Protein AF-A0A9D5ZVV1-F1 (afdb_monomer)

Mean predicted aligned error: 15.21 Å

Nearest PDB structures (foldseek):
  5nnv-assembly4_D  TM=3.278E-01  e=9.029E-01  Bacillus subtilis subsp. subtilis str. 168
  8i4v-assembly1_B  TM=2.391E-01  e=4.996E-01  Saccharomyces cerevisiae S288C
  7sqc-assembly1_1W  TM=2.556E-01  e=1.632E+00  Chlamydomonas reinhardtii
  6h2d-assembly1_P  TM=3.864E-01  e=6.609E+00  Aeromonas hydrophila subsp. hydrophila AL09-71
  7vgf-assembly1_B  TM=3.050E-01  e=5.934E+00  Homo sapiens

Foldseek 3Di:
DPVVVVVVVVVVVVVVVVVVVVVVVVVVVVVVVVCVVVVLLVVLVVVLVVVLVVLLVVLVVVLVVLLVVLVVVPDDDDDDDPVVSVVVLVVVVVVLVVLVVVLVVLLVVLVVVLVVLVVLLVVQVVVCVVPHHDPVSVVSNVVSVVSNVVSVVVNVVSCVCVVVSVVNVVSSVVSVVVSVVSVLLSVQLSLQLVVLCVVPVSDDPVVSNVVSVVVSDQQCDPDNPGPVVSSVVSVVVVPD

Radius of gyration: 40.64 Å; Cα contacts (8 Å, |Δi|>4): 83; chains: 1; bounding box: 106×45×125 Å

Structure (mmCIF, N/CA/C/O backbone):
data_AF-A0A9D5ZVV1-F1
#
_entry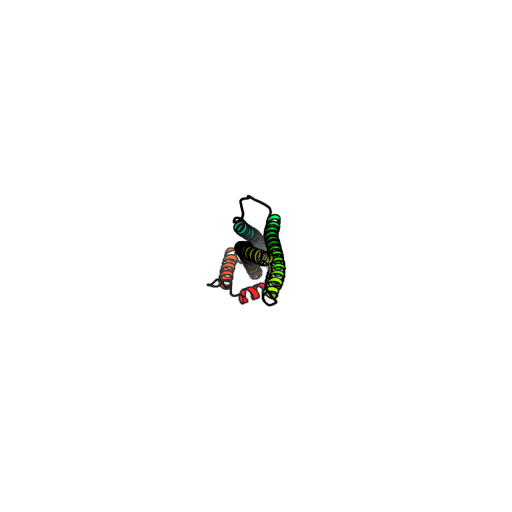.id   AF-A0A9D5ZVV1-F1
#
loop_
_atom_site.group_PDB
_atom_site.id
_atom_site.type_symbol
_atom_site.label_atom_id
_atom_site.label_alt_id
_atom_site.label_comp_id
_atom_site.label_asym_id
_atom_site.label_entity_id
_atom_site.label_seq_id
_atom_site.pdbx_PDB_ins_code
_atom_site.Cartn_x
_atom_site.Cartn_y
_atom_site.Cartn_z
_atom_site.occupancy
_atom_site.B_iso_or_equiv
_atom_site.auth_seq_id
_atom_site.auth_comp_id
_atom_site.auth_asym_id
_atom_site.auth_atom_id
_atom_site.pdbx_PDB_model_num
ATOM 1 N N . MET A 1 1 ? -65.435 -26.715 78.122 1.00 53.47 1 MET A N 1
ATOM 2 C CA . MET A 1 1 ? -64.680 -27.008 76.883 1.00 53.47 1 MET A CA 1
ATOM 3 C C . MET A 1 1 ? -65.003 -26.059 75.717 1.00 53.47 1 MET A C 1
ATOM 5 O O . MET A 1 1 ? -64.282 -26.114 74.738 1.00 53.47 1 MET A O 1
ATOM 9 N N . SER A 1 2 ? -66.000 -25.158 75.810 1.00 57.03 2 SER A N 1
ATOM 10 C CA . SER A 1 2 ? -66.344 -24.215 74.718 1.00 57.03 2 SER A CA 1
ATOM 11 C C . SER A 1 2 ? -65.475 -22.949 74.641 1.00 57.03 2 SER A C 1
ATOM 13 O O . SER A 1 2 ? -65.309 -22.406 73.560 1.00 57.03 2 SER A O 1
ATOM 15 N N . GLY A 1 3 ? -64.901 -22.485 75.758 1.00 58.91 3 GLY A N 1
ATOM 16 C CA . GLY A 1 3 ? -64.101 -21.249 75.779 1.00 58.91 3 GLY A CA 1
ATOM 17 C C . GLY A 1 3 ? -62.740 -21.366 75.083 1.00 58.91 3 GLY A C 1
ATOM 18 O O . GLY A 1 3 ? -62.289 -20.403 74.478 1.00 58.91 3 GLY A O 1
ATOM 19 N N . ASP A 1 4 ? -62.116 -22.548 75.099 1.00 57.19 4 ASP A N 1
ATOM 20 C CA . ASP A 1 4 ? -60.813 -22.759 74.447 1.00 57.19 4 ASP A CA 1
ATOM 21 C C . ASP A 1 4 ? -60.914 -22.785 72.912 1.00 57.19 4 ASP A C 1
ATOM 23 O O . ASP A 1 4 ? -59.982 -22.355 72.237 1.00 57.19 4 ASP A O 1
ATOM 27 N N . GLN A 1 5 ? -62.039 -23.238 72.340 1.00 59.50 5 GLN A N 1
ATOM 28 C CA . GLN A 1 5 ? -62.233 -23.274 70.881 1.00 59.50 5 GLN A CA 1
ATOM 29 C C . GLN A 1 5 ? -62.451 -21.881 70.267 1.00 59.50 5 GLN A C 1
ATOM 31 O O . GLN A 1 5 ? -61.912 -21.616 69.194 1.00 59.50 5 GLN A O 1
ATOM 36 N N . ASP A 1 6 ? -63.155 -20.975 70.953 1.00 64.06 6 ASP A N 1
ATOM 37 C CA . ASP A 1 6 ? -63.328 -19.581 70.503 1.00 64.06 6 ASP A CA 1
ATOM 38 C C . ASP A 1 6 ? -62.023 -18.776 70.597 1.00 64.06 6 ASP A C 1
ATOM 40 O O . ASP A 1 6 ? -61.703 -17.970 69.720 1.00 64.06 6 ASP A O 1
ATOM 44 N N . ILE A 1 7 ? -61.220 -19.031 71.636 1.00 67.81 7 ILE A N 1
ATOM 45 C CA . ILE A 1 7 ? -59.903 -18.403 71.792 1.00 67.81 7 ILE A CA 1
ATOM 46 C C . ILE A 1 7 ? -58.951 -18.894 70.694 1.00 67.81 7 ILE A C 1
ATOM 48 O O . ILE A 1 7 ? -58.245 -18.083 70.093 1.00 67.81 7 ILE A O 1
ATOM 52 N N . LEU A 1 8 ? -58.963 -20.195 70.383 1.00 67.94 8 LEU A N 1
ATOM 53 C CA . LEU A 1 8 ? -58.173 -20.769 69.290 1.00 67.94 8 LEU A CA 1
ATOM 54 C C . LEU A 1 8 ? -58.577 -20.190 67.923 1.00 67.94 8 LEU A C 1
ATOM 56 O O . LEU A 1 8 ? -57.693 -19.813 67.156 1.00 67.94 8 LEU A O 1
ATOM 60 N N . GLY A 1 9 ? -59.875 -20.033 67.636 1.00 75.31 9 GLY A N 1
ATOM 61 C CA . GLY A 1 9 ? -60.361 -19.415 66.393 1.00 75.31 9 GLY A CA 1
ATOM 62 C C . GLY A 1 9 ? -59.906 -17.960 66.225 1.00 75.31 9 GLY A C 1
ATOM 63 O O . GLY A 1 9 ? -59.337 -17.599 65.195 1.00 75.31 9 GLY A O 1
ATOM 64 N N . GLY A 1 10 ? -60.044 -17.144 67.276 1.00 77.69 10 GLY A N 1
ATOM 65 C CA . GLY A 1 10 ? -59.609 -15.743 67.255 1.00 77.69 10 GLY A CA 1
ATOM 66 C C . GLY A 1 10 ? -58.086 -15.548 67.243 1.00 77.69 10 GLY A C 1
ATOM 67 O O . GLY A 1 10 ? -57.597 -14.481 66.864 1.00 77.69 10 GLY A O 1
ATOM 68 N N . VAL A 1 11 ? -57.304 -16.543 67.672 1.00 78.31 11 VAL A N 1
ATOM 69 C CA . VAL A 1 11 ? -55.840 -16.549 67.505 1.00 78.31 11 VAL A CA 1
ATOM 70 C C . VAL A 1 11 ? -55.471 -16.929 66.073 1.00 78.31 11 VAL A C 1
ATOM 72 O O . VAL A 1 11 ? -54.645 -16.245 65.475 1.00 78.31 11 VAL A O 1
ATOM 75 N N . VAL A 1 12 ? -56.112 -17.947 65.491 1.00 81.19 12 VAL A N 1
ATOM 76 C CA . VAL A 1 12 ? -55.873 -18.373 64.101 1.00 81.19 12 VAL A CA 1
ATOM 77 C C . VAL A 1 12 ? -56.206 -17.260 63.106 1.00 81.19 12 VAL A C 1
ATOM 79 O O . VAL A 1 12 ? -55.419 -17.013 62.198 1.00 81.19 12 VAL A O 1
ATOM 82 N N . GLU A 1 13 ? -57.307 -16.534 63.295 1.00 85.69 13 GLU A N 1
ATOM 83 C CA . GLU A 1 13 ? -57.702 -15.437 62.401 1.00 85.69 13 GLU A CA 1
ATOM 84 C C . GLU A 1 13 ? -56.756 -14.228 62.501 1.00 85.69 13 GLU A C 1
ATOM 86 O O . GLU A 1 13 ? -56.377 -13.642 61.486 1.00 85.69 13 GLU A O 1
ATOM 91 N N . ARG A 1 14 ? -56.271 -13.907 63.709 1.00 81.56 14 ARG A N 1
ATOM 92 C CA . ARG A 1 14 ? -55.237 -12.875 63.907 1.00 81.56 14 ARG A CA 1
ATOM 93 C C . ARG A 1 14 ? -53.890 -13.274 63.312 1.00 81.56 14 ARG A C 1
ATOM 95 O O . ARG A 1 14 ? -53.228 -12.437 62.706 1.00 81.56 14 ARG A O 1
ATOM 102 N N . VAL A 1 15 ? -53.495 -14.537 63.459 1.00 83.94 15 VAL A N 1
ATOM 103 C CA . VAL A 1 15 ? -52.265 -15.071 62.858 1.00 83.94 15 VAL A CA 1
ATOM 104 C C . VAL A 1 15 ? -52.377 -15.074 61.333 1.00 83.94 15 VAL A C 1
ATOM 106 O O . VAL A 1 15 ? -51.449 -14.633 60.667 1.00 83.94 15 VAL A O 1
ATOM 109 N N . ALA A 1 16 ? -53.519 -15.472 60.769 1.00 82.88 16 ALA A N 1
ATOM 110 C CA . ALA A 1 16 ? -53.759 -15.434 59.328 1.00 82.88 16 ALA A CA 1
ATOM 111 C C . ALA A 1 16 ? -53.725 -14.001 58.769 1.00 82.88 16 ALA A C 1
ATOM 113 O O . ALA A 1 16 ? -53.100 -13.765 57.737 1.00 82.88 16 ALA A O 1
ATOM 114 N N . ALA A 1 17 ? -54.337 -13.036 59.464 1.00 87.62 17 ALA A N 1
ATOM 115 C CA . ALA A 1 17 ? -54.300 -11.627 59.076 1.00 87.62 17 ALA A CA 1
ATOM 116 C C . ALA A 1 17 ? -52.884 -11.029 59.164 1.00 87.62 17 ALA A C 1
ATOM 118 O O . ALA A 1 17 ? -52.477 -10.301 58.259 1.00 87.62 17 ALA A O 1
ATOM 119 N N . SER A 1 18 ? -52.120 -11.371 60.210 1.00 86.56 18 SER A N 1
ATOM 120 C CA . SER A 1 18 ? -50.717 -10.956 60.354 1.00 86.56 18 SER A CA 1
ATOM 121 C C . SER A 1 18 ? -49.851 -11.542 59.243 1.00 86.56 18 SER A C 1
ATOM 123 O O . SER A 1 18 ? -49.172 -10.798 58.548 1.00 86.56 18 SER A O 1
ATOM 125 N N . ILE A 1 19 ? -49.945 -12.854 59.001 1.00 86.00 19 ILE A N 1
ATOM 126 C CA . ILE A 1 19 ? -49.194 -13.529 57.936 1.00 86.00 19 ILE A CA 1
ATOM 127 C C . ILE A 1 19 ? -49.548 -12.935 56.574 1.00 86.00 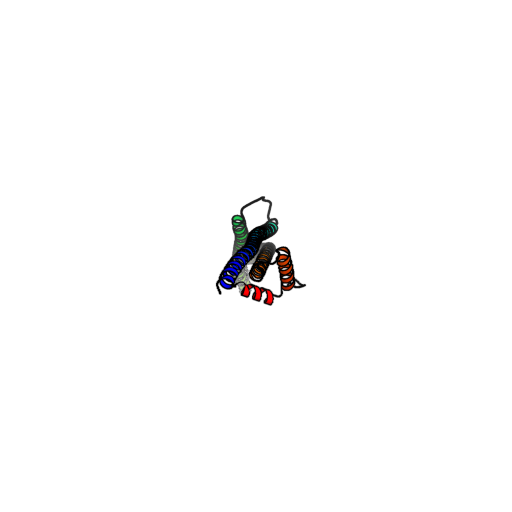19 ILE A C 1
ATOM 129 O O . ILE A 1 19 ? -48.651 -12.707 55.775 1.00 86.00 19 ILE A O 1
ATOM 133 N N . ALA A 1 20 ? -50.825 -12.657 56.295 1.00 87.06 20 ALA A N 1
ATOM 134 C CA . ALA A 1 20 ? -51.239 -12.049 55.033 1.00 87.06 20 ALA A CA 1
ATOM 135 C C . ALA A 1 20 ? -50.658 -10.636 54.842 1.00 87.06 20 ALA A C 1
ATOM 137 O O . ALA A 1 20 ? -50.262 -10.286 53.729 1.00 87.06 20 ALA A O 1
ATOM 138 N N . ALA A 1 21 ? -50.584 -9.837 55.910 1.00 88.50 21 ALA A N 1
ATOM 139 C CA . ALA A 1 21 ? -49.954 -8.520 55.881 1.00 88.50 21 ALA A CA 1
ATOM 140 C C . ALA A 1 21 ? -48.434 -8.623 55.660 1.00 88.50 21 ALA A C 1
ATOM 142 O O . ALA A 1 21 ? -47.909 -7.962 54.764 1.00 88.50 21 ALA A O 1
ATOM 143 N N . ASP 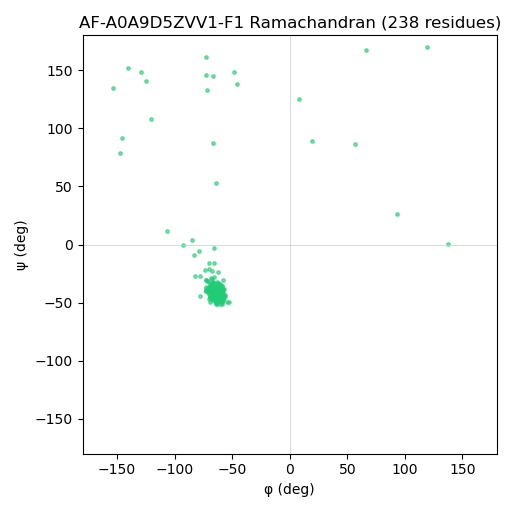A 1 22 ? -47.760 -9.512 56.391 1.00 88.25 22 ASP A N 1
ATOM 144 C CA . ASP A 1 22 ? -46.313 -9.737 56.291 1.00 88.25 22 ASP A CA 1
ATOM 145 C C . ASP A 1 22 ? -45.917 -10.309 54.918 1.00 88.25 22 ASP A C 1
ATOM 147 O O . ASP A 1 22 ? -44.913 -9.897 54.326 1.00 88.25 22 ASP A O 1
ATOM 151 N N . LEU A 1 23 ? -46.728 -11.222 54.360 1.00 86.44 23 LEU A N 1
ATOM 152 C CA . LEU A 1 23 ? -46.533 -11.753 53.008 1.00 86.44 23 LEU A CA 1
ATOM 153 C C . LEU A 1 23 ? -46.701 -10.656 51.962 1.00 86.44 23 LEU A C 1
ATOM 155 O O . LEU A 1 23 ? -45.913 -10.585 51.023 1.00 86.44 23 LEU A O 1
ATOM 159 N N . LYS A 1 24 ? -47.730 -9.813 52.103 1.00 88.94 24 LYS A N 1
ATOM 160 C CA . LYS A 1 24 ? -47.985 -8.710 51.175 1.00 88.94 24 LYS A CA 1
ATOM 161 C C . LYS A 1 24 ? -46.810 -7.737 51.163 1.00 88.94 24 LYS A C 1
ATOM 163 O O . LYS A 1 24 ? -46.348 -7.390 50.082 1.00 88.94 24 LYS A O 1
ATOM 168 N N . ASP A 1 25 ? -46.311 -7.341 52.329 1.00 90.12 25 ASP A N 1
ATOM 169 C CA . ASP A 1 25 ? -45.195 -6.396 52.442 1.00 90.12 25 ASP A CA 1
ATOM 170 C C . ASP A 1 25 ? -43.883 -6.989 51.898 1.00 90.12 25 ASP A C 1
ATOM 172 O O . ASP A 1 25 ? -43.152 -6.353 51.132 1.00 90.12 25 ASP A O 1
ATOM 176 N N . SER A 1 26 ? -43.643 -8.273 52.185 1.00 89.25 26 SER A N 1
ATOM 177 C CA . SER A 1 26 ? -42.499 -9.019 51.650 1.00 89.25 26 SER A CA 1
ATOM 178 C C . SER A 1 26 ? -42.564 -9.180 50.129 1.00 89.25 26 SER A C 1
ATOM 180 O O . SER A 1 26 ? -41.550 -9.006 49.454 1.00 89.25 26 SER A O 1
ATOM 182 N N . ILE A 1 27 ? -43.742 -9.482 49.568 1.00 87.94 27 ILE A N 1
ATOM 183 C CA . ILE A 1 27 ? -43.944 -9.602 48.117 1.00 87.94 27 ILE A CA 1
ATOM 184 C C . ILE A 1 27 ? -43.790 -8.242 47.443 1.00 87.94 27 ILE A C 1
ATOM 186 O O . ILE A 1 27 ? -43.113 -8.171 46.425 1.00 87.94 27 ILE A O 1
ATOM 190 N N . VAL A 1 28 ? -44.363 -7.169 47.996 1.00 90.25 28 VAL A N 1
ATOM 191 C CA . VAL A 1 28 ? -44.203 -5.812 47.448 1.00 90.25 28 VAL A CA 1
ATOM 192 C C . VAL A 1 28 ? -42.725 -5.434 47.416 1.00 90.25 28 VAL A C 1
ATOM 194 O O . VAL A 1 28 ? -42.214 -5.091 46.355 1.00 90.25 28 VAL A O 1
ATOM 197 N N . THR A 1 29 ? -42.005 -5.625 48.522 1.00 91.12 29 THR A N 1
ATOM 198 C CA . THR A 1 29 ? -40.565 -5.340 48.595 1.00 91.12 29 THR A CA 1
ATOM 199 C C . THR A 1 29 ? -39.755 -6.199 47.616 1.00 91.12 29 THR A C 1
ATOM 201 O O . THR A 1 29 ? -38.818 -5.716 46.978 1.00 91.12 29 THR A O 1
ATOM 204 N N . ALA A 1 30 ? -40.092 -7.484 47.476 1.00 87.94 30 ALA A N 1
ATOM 205 C CA . ALA A 1 30 ? -39.419 -8.384 46.542 1.00 87.94 30 ALA A CA 1
ATOM 206 C C . ALA A 1 30 ? -39.693 -8.003 45.080 1.00 87.94 30 ALA A C 1
ATOM 208 O O . ALA A 1 30 ? -38.763 -7.966 44.278 1.00 87.94 30 ALA A O 1
ATOM 209 N N . VAL A 1 31 ? -40.941 -7.672 44.741 1.00 89.50 31 VAL A N 1
ATOM 210 C CA . VAL A 1 31 ? -41.353 -7.230 43.403 1.00 89.50 31 VAL A CA 1
ATOM 211 C C . VAL A 1 31 ? -40.712 -5.888 43.061 1.00 89.50 31 VAL A C 1
ATOM 213 O O . VAL A 1 31 ? -40.166 -5.753 41.972 1.00 89.50 31 VAL A O 1
ATOM 216 N N . GLU A 1 32 ? -40.688 -4.924 43.980 1.00 87.50 32 GLU A N 1
ATOM 217 C CA . GLU A 1 32 ? -40.004 -3.641 43.784 1.00 87.50 32 GLU A CA 1
ATOM 218 C C . GLU A 1 32 ? -38.504 -3.829 43.542 1.00 87.50 32 GLU A C 1
ATOM 220 O O . GLU A 1 32 ? -37.950 -3.248 42.608 1.00 87.50 32 GLU A O 1
ATOM 225 N N . ARG A 1 33 ? -37.837 -4.687 44.325 1.00 86.56 33 ARG A N 1
ATOM 226 C CA . ARG A 1 33 ? -36.422 -5.028 44.103 1.00 86.56 33 ARG A CA 1
ATOM 227 C C . ARG A 1 33 ? -36.203 -5.701 42.751 1.00 86.56 33 ARG A C 1
ATOM 229 O O . ARG A 1 33 ? -35.278 -5.321 42.040 1.00 86.56 33 ARG A O 1
ATOM 236 N N . GLN A 1 34 ? -37.053 -6.656 42.380 1.00 85.06 34 GLN A N 1
ATOM 237 C CA . GLN A 1 34 ? -36.968 -7.379 41.110 1.00 85.06 34 GLN A CA 1
ATOM 238 C C . GLN A 1 34 ? -37.179 -6.438 39.913 1.00 85.06 34 GLN A C 1
ATOM 240 O O . GLN A 1 34 ? -36.419 -6.493 38.948 1.00 85.06 34 GLN A O 1
ATOM 245 N N . ILE 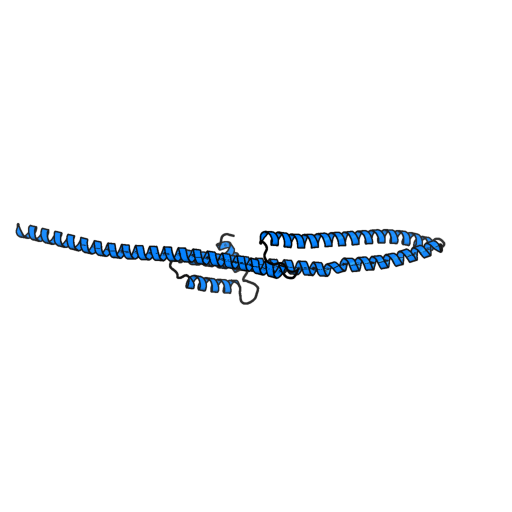A 1 35 ? -38.177 -5.549 39.984 1.00 86.44 35 ILE A N 1
ATOM 246 C CA . ILE A 1 35 ? -38.464 -4.556 38.945 1.00 86.44 35 ILE A CA 1
ATOM 247 C C . ILE A 1 35 ? -37.288 -3.593 38.823 1.00 86.44 35 ILE A C 1
ATOM 249 O O . ILE A 1 35 ? -36.764 -3.455 37.723 1.00 86.44 35 ILE A O 1
ATOM 253 N N . ASN A 1 36 ? -36.820 -3.002 39.928 1.00 84.88 36 ASN A N 1
ATOM 254 C CA . ASN A 1 36 ? -35.677 -2.084 39.925 1.00 84.88 36 ASN A CA 1
ATOM 255 C C . ASN A 1 36 ? -34.413 -2.740 39.367 1.00 84.88 36 ASN A C 1
ATOM 257 O O . ASN A 1 36 ? -33.696 -2.120 38.581 1.00 84.88 36 ASN A O 1
ATOM 261 N N . HIS A 1 37 ? -34.166 -4.003 39.712 1.00 85.38 37 HIS A N 1
ATOM 262 C CA . HIS A 1 37 ? -33.040 -4.755 39.175 1.00 85.38 37 HIS A CA 1
A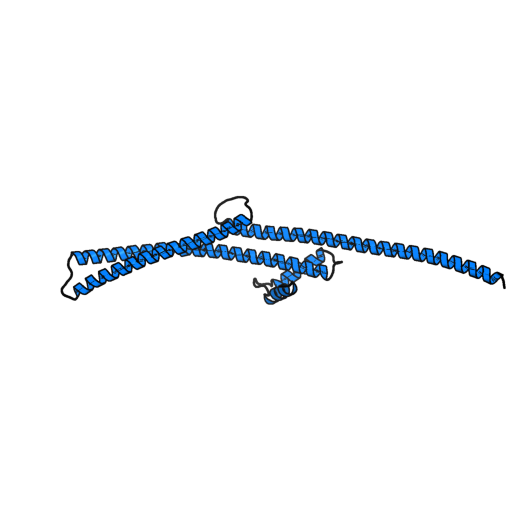TOM 263 C C . HIS A 1 37 ? -33.202 -5.015 37.668 1.00 85.38 37 HIS A C 1
ATOM 265 O O . HIS A 1 37 ? -32.285 -4.730 36.902 1.00 85.38 37 HIS A O 1
ATOM 271 N N . SER A 1 38 ? -34.382 -5.453 37.212 1.00 84.06 38 SER A N 1
ATOM 272 C CA . SER A 1 38 ? -34.646 -5.683 35.782 1.00 84.06 38 SER A CA 1
ATOM 273 C C . SER A 1 38 ? -34.592 -4.399 34.945 1.00 84.06 38 SER A C 1
ATOM 275 O O . SER A 1 38 ? -34.089 -4.415 33.823 1.00 84.06 38 SER A O 1
ATOM 277 N N . LEU A 1 39 ? -35.061 -3.277 35.501 1.00 82.75 39 LEU A N 1
ATOM 278 C CA . LEU A 1 39 ? -35.070 -1.977 34.841 1.00 82.75 39 LEU A CA 1
ATOM 279 C C . LEU A 1 39 ? -33.644 -1.448 34.714 1.00 82.75 39 LEU A C 1
ATOM 281 O O . LEU A 1 39 ? -33.237 -1.052 33.629 1.00 82.75 39 LEU A O 1
ATOM 285 N N . THR A 1 40 ? -32.867 -1.513 35.800 1.00 84.50 40 THR A N 1
ATOM 286 C CA . THR A 1 40 ? -31.440 -1.157 35.799 1.00 84.50 40 THR A CA 1
ATOM 287 C C . THR A 1 40 ? -30.682 -1.984 34.767 1.00 84.50 40 THR A C 1
ATOM 289 O O . THR A 1 40 ? -29.958 -1.425 33.951 1.00 84.50 40 THR A O 1
ATOM 292 N N . ARG A 1 41 ? -30.918 -3.299 34.728 1.00 81.81 41 ARG A N 1
ATOM 293 C CA . ARG A 1 41 ? -30.288 -4.198 33.759 1.00 81.81 41 ARG A CA 1
ATOM 294 C C . ARG A 1 41 ? -30.655 -3.858 32.313 1.00 81.81 41 ARG A C 1
ATOM 296 O O . ARG A 1 41 ? -29.772 -3.750 31.473 1.00 81.81 41 ARG A O 1
ATOM 303 N N . SER A 1 42 ? -31.935 -3.621 32.025 1.00 83.19 42 SER A N 1
ATOM 304 C CA . SER A 1 42 ? -32.382 -3.249 30.675 1.00 83.19 42 SER A CA 1
ATOM 305 C C . SER A 1 42 ? -31.875 -1.866 30.240 1.00 83.19 42 SER A C 1
ATOM 307 O O . SER A 1 42 ? -31.616 -1.637 29.056 1.00 83.19 42 SER A O 1
ATOM 309 N N . LEU A 1 43 ? -31.712 -0.932 31.183 1.00 83.81 43 LEU A N 1
ATOM 310 C CA . LEU A 1 43 ? -31.116 0.378 30.924 1.00 83.81 43 LEU A CA 1
ATOM 311 C C . LEU A 1 43 ? -29.616 0.262 30.628 1.00 83.81 43 LEU A C 1
ATOM 313 O O . LEU A 1 43 ? -29.168 0.841 29.641 1.00 83.81 43 LEU A O 1
ATOM 317 N N . LEU A 1 44 ? -28.876 -0.521 31.420 1.00 82.75 44 LEU A N 1
ATOM 318 C CA . LEU A 1 44 ? -27.454 -0.802 31.193 1.00 82.75 44 LEU A CA 1
ATOM 319 C C . LEU A 1 44 ? -27.223 -1.463 29.832 1.00 82.75 44 LEU A C 1
ATOM 321 O O . LEU A 1 44 ? -26.362 -1.026 29.077 1.00 82.75 44 LEU A O 1
ATOM 325 N N . GLU A 1 45 ? -28.048 -2.444 29.472 1.00 80.25 45 GLU A N 1
ATOM 326 C CA . GLU A 1 45 ? -27.975 -3.136 28.182 1.00 80.25 45 GLU A CA 1
ATOM 327 C C . GLU A 1 45 ? -28.232 -2.173 27.008 1.00 80.25 45 GLU A C 1
ATOM 329 O O . GLU A 1 45 ? -27.475 -2.128 26.035 1.00 80.25 45 GLU A O 1
ATOM 334 N N . ASN A 1 46 ? -29.249 -1.312 27.120 1.00 82.38 46 ASN A N 1
ATOM 335 C CA . ASN A 1 46 ? -29.515 -0.279 26.117 1.00 82.38 46 ASN A CA 1
ATOM 336 C C . ASN A 1 46 ? -28.381 0.750 26.002 1.00 82.38 46 ASN A C 1
ATOM 338 O O . ASN A 1 46 ? -28.044 1.171 24.890 1.00 82.38 46 ASN A O 1
ATOM 342 N N . GLU A 1 47 ? -27.804 1.194 27.122 1.00 83.56 47 GLU A N 1
ATOM 343 C CA . GLU A 1 47 ? -26.654 2.101 27.105 1.00 83.56 47 GLU A CA 1
ATOM 344 C C . GLU A 1 47 ? -25.413 1.439 26.507 1.00 83.56 47 GLU A C 1
ATOM 346 O O . GLU A 1 47 ? -24.729 2.064 25.692 1.00 83.56 47 GLU A O 1
ATOM 351 N N . PHE A 1 48 ? -25.170 0.168 26.824 1.00 81.31 48 PHE A N 1
ATOM 352 C CA . PHE A 1 48 ? -24.087 -0.621 26.254 1.00 81.31 48 PHE A CA 1
ATOM 353 C C . PHE A 1 48 ? -24.191 -0.717 24.737 1.00 81.31 48 PHE A C 1
ATOM 355 O O . PHE A 1 48 ? -23.255 -0.332 24.032 1.00 81.31 48 PHE A O 1
ATOM 362 N N . HIS A 1 49 ? -25.350 -1.110 24.206 1.00 80.56 49 HIS A N 1
ATOM 363 C CA . HIS A 1 49 ? -25.558 -1.158 22.760 1.00 80.56 49 HIS A CA 1
ATOM 364 C C . HIS A 1 49 ? -25.391 0.214 22.095 1.00 80.56 49 HIS A C 1
ATOM 366 O O . HIS A 1 49 ? -24.802 0.313 21.014 1.00 80.56 49 HIS A O 1
ATOM 372 N N . LYS A 1 50 ? -25.857 1.294 22.738 1.00 80.94 50 LYS A N 1
ATOM 373 C CA . LYS A 1 50 ? -25.663 2.658 22.226 1.00 80.94 50 LYS A CA 1
ATOM 374 C C . LYS A 1 50 ? -24.185 3.034 22.162 1.00 80.94 50 LYS A C 1
ATOM 376 O O . LYS A 1 50 ? -23.753 3.488 21.100 1.00 80.94 50 LYS A O 1
ATOM 381 N N . ARG A 1 51 ? -23.410 2.825 23.232 1.00 79.88 51 ARG A N 1
ATOM 382 C CA . ARG A 1 51 ? -21.967 3.126 23.241 1.00 79.88 51 ARG A CA 1
ATOM 383 C C . ARG A 1 51 ? -21.212 2.282 22.222 1.00 79.88 51 ARG A C 1
ATOM 385 O O . ARG A 1 51 ? -20.481 2.840 21.409 1.00 79.88 51 ARG A O 1
ATOM 392 N N . LEU A 1 52 ? -21.477 0.977 22.177 1.00 80.56 52 LEU A N 1
ATOM 393 C CA . LEU A 1 52 ? -20.867 0.067 21.207 1.00 80.56 52 LEU A CA 1
ATOM 394 C C . LEU A 1 52 ? -21.124 0.526 19.766 1.00 80.56 52 LEU A C 1
ATOM 396 O O . LEU A 1 52 ? -20.213 0.579 18.943 1.00 80.56 52 LEU A O 1
ATOM 400 N N . SER A 1 53 ? -22.360 0.936 19.465 1.00 73.56 53 SER A N 1
ATOM 401 C CA . SER A 1 53 ? -22.709 1.452 18.139 1.00 73.56 53 SER A CA 1
ATOM 402 C C . SER A 1 53 ? -21.987 2.762 17.793 1.00 73.56 53 SER A C 1
ATOM 404 O O . SER A 1 53 ? -21.604 2.967 16.639 1.00 73.56 53 SER A O 1
ATOM 406 N N . GLN A 1 54 ? -21.783 3.651 18.773 1.00 78.06 54 GLN A N 1
ATOM 407 C CA . GLN A 1 54 ? -21.046 4.903 18.587 1.00 78.06 54 GLN A CA 1
ATOM 408 C C . GLN A 1 54 ? -19.557 4.646 18.362 1.00 78.06 54 GLN A C 1
ATOM 410 O O . GLN A 1 54 ? -18.967 5.265 17.479 1.00 78.06 54 GLN A O 1
ATOM 415 N N . GLU A 1 55 ? -18.967 3.711 19.100 1.00 75.38 55 GLU A N 1
ATOM 416 C CA . GLU A 1 55 ? -17.567 3.323 18.943 1.00 75.38 55 GLU A CA 1
ATOM 417 C C . GLU A 1 55 ? -17.302 2.621 17.621 1.00 75.38 55 GLU A C 1
ATOM 419 O O . GLU A 1 55 ? -16.374 3.012 16.920 1.00 75.38 55 GLU A O 1
ATOM 424 N N . MET A 1 56 ? -18.148 1.668 17.216 1.00 73.69 56 MET A N 1
ATOM 425 C CA . MET A 1 56 ? -18.053 1.061 15.886 1.00 73.69 56 MET A CA 1
ATOM 426 C C . MET A 1 56 ? -18.126 2.120 14.788 1.00 73.69 56 MET A C 1
ATOM 428 O O . MET A 1 56 ? -17.317 2.121 13.860 1.00 73.69 56 MET A O 1
ATOM 432 N N . ARG A 1 57 ? -19.039 3.089 14.919 1.00 69.38 57 ARG A N 1
ATOM 433 C CA . ARG A 1 57 ? -19.139 4.212 13.980 1.00 69.38 57 ARG A CA 1
ATOM 434 C C . ARG A 1 57 ? -17.884 5.094 14.000 1.00 69.38 57 ARG A C 1
ATOM 436 O O . ARG A 1 57 ? -17.436 5.519 12.938 1.00 69.38 57 ARG A O 1
ATOM 443 N N . GLY A 1 58 ? -17.307 5.353 15.171 1.00 73.88 58 GLY A N 1
ATOM 444 C CA . GLY A 1 58 ? -16.064 6.110 15.336 1.00 73.88 58 GLY A CA 1
ATOM 445 C C . GLY A 1 58 ? -14.842 5.394 14.752 1.00 73.88 58 GLY A C 1
ATOM 446 O O . GLY A 1 58 ? -14.055 6.012 14.039 1.00 73.88 58 GLY A O 1
ATOM 447 N N . GLY A 1 59 ? -14.718 4.086 14.979 1.00 70.75 59 GLY A N 1
ATOM 448 C CA . GLY A 1 59 ? -13.678 3.237 14.399 1.00 70.75 59 GLY A CA 1
ATOM 449 C C . GLY A 1 59 ? -13.767 3.188 12.876 1.00 70.75 59 GLY A C 1
ATOM 450 O O . GLY A 1 59 ? -12.777 3.446 12.195 1.00 70.75 59 GLY A O 1
ATOM 451 N N . LEU A 1 60 ? -14.970 2.999 12.325 1.00 69.62 60 LEU A N 1
ATOM 452 C CA . LEU A 1 60 ? -15.217 3.101 10.881 1.00 69.62 60 LEU A CA 1
ATOM 453 C C . LEU A 1 60 ? -14.847 4.488 10.327 1.00 69.62 60 LEU A C 1
ATOM 455 O O . LEU A 1 60 ? -14.249 4.593 9.257 1.00 69.62 60 LEU A O 1
ATOM 459 N N . GLN A 1 61 ? -15.133 5.567 11.063 1.00 66.44 61 GLN A N 1
ATOM 460 C CA . GLN A 1 61 ? -14.701 6.919 10.690 1.00 66.44 61 GLN A CA 1
ATOM 461 C C . GLN A 1 61 ? -13.177 7.111 10.761 1.00 66.44 61 GLN A C 1
ATOM 463 O O . GLN A 1 61 ? -12.628 7.877 9.967 1.00 66.44 61 GLN A O 1
ATOM 468 N N . ALA A 1 62 ? -12.482 6.450 11.687 1.00 69.94 62 ALA A N 1
ATOM 469 C CA . ALA A 1 62 ? -11.024 6.487 11.786 1.00 69.94 62 ALA A CA 1
ATOM 470 C C . ALA A 1 62 ? -10.366 5.746 10.613 1.00 69.94 62 ALA A C 1
ATOM 472 O O . ALA A 1 62 ? -9.485 6.313 9.965 1.00 69.94 62 ALA A O 1
ATOM 473 N N . ILE A 1 63 ? -10.872 4.554 10.271 1.00 69.25 63 ILE A N 1
ATOM 474 C CA . ILE A 1 63 ? -10.497 3.814 9.055 1.00 69.25 63 ILE A CA 1
ATOM 475 C C . ILE A 1 63 ? -10.662 4.728 7.838 1.00 69.25 63 ILE A C 1
ATOM 477 O O . ILE A 1 63 ? -9.730 4.926 7.060 1.00 69.25 63 ILE A O 1
ATOM 481 N N . TYR A 1 64 ? -11.820 5.379 7.728 1.00 55.91 64 TYR A N 1
ATOM 482 C CA . TYR A 1 64 ? -12.112 6.311 6.645 1.00 55.91 64 TYR A CA 1
ATOM 483 C C . TYR A 1 64 ? -11.145 7.508 6.591 1.00 55.91 64 TYR A C 1
ATOM 485 O O . TYR A 1 64 ? -10.762 7.951 5.506 1.00 55.91 64 TYR A O 1
ATOM 493 N N . LYS A 1 65 ? -10.724 8.056 7.737 1.00 65.12 65 LYS A N 1
ATOM 494 C CA . LYS A 1 65 ? -9.756 9.165 7.794 1.00 65.12 65 LYS A CA 1
ATOM 495 C C . LYS A 1 65 ? -8.345 8.739 7.401 1.00 65.12 65 LYS A C 1
ATOM 497 O O . LYS A 1 65 ? -7.707 9.484 6.665 1.00 65.12 65 LYS A O 1
ATOM 502 N N . GLU A 1 66 ? -7.863 7.583 7.849 1.00 63.38 66 GLU A N 1
ATOM 503 C CA . GLU A 1 66 ? -6.518 7.098 7.496 1.00 63.38 66 GLU A CA 1
ATOM 504 C C . GLU A 1 66 ? -6.422 6.693 6.022 1.00 63.38 66 GLU A C 1
ATOM 506 O O . GLU A 1 66 ? -5.443 7.041 5.359 1.00 63.38 66 GLU A O 1
ATOM 511 N N . ILE A 1 67 ? -7.478 6.090 5.462 1.00 60.12 67 ILE A N 1
ATOM 512 C CA . ILE A 1 67 ? -7.593 5.865 4.011 1.00 60.12 67 ILE A CA 1
ATOM 513 C C . ILE A 1 67 ? -7.514 7.204 3.261 1.00 60.12 67 ILE A C 1
ATOM 515 O O . ILE A 1 67 ? -6.738 7.357 2.318 1.00 60.12 67 ILE A O 1
ATOM 519 N N . ASN A 1 68 ? -8.247 8.222 3.721 1.00 54.41 68 ASN A N 1
ATOM 520 C CA . ASN A 1 68 ? -8.203 9.557 3.118 1.00 54.41 68 ASN A CA 1
ATOM 521 C C . ASN A 1 68 ? -6.866 10.296 3.322 1.00 54.41 68 ASN A C 1
ATOM 523 O O . ASN A 1 68 ? -6.494 11.133 2.500 1.00 54.41 68 ASN A O 1
ATOM 527 N N . ALA A 1 69 ? -6.133 10.030 4.403 1.00 62.25 69 ALA A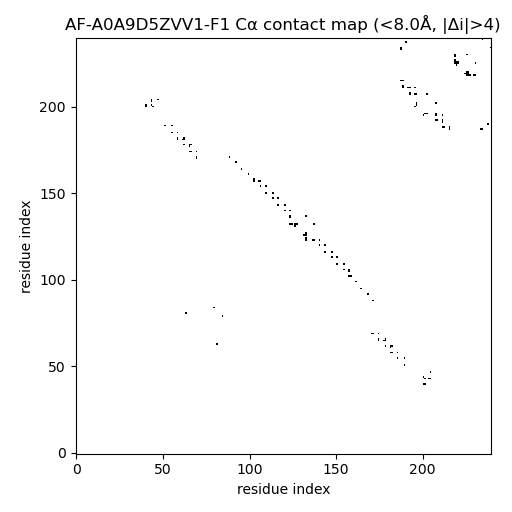 N 1
ATOM 528 C CA . ALA A 1 69 ? -4.817 10.614 4.645 1.00 62.25 69 ALA A CA 1
ATOM 529 C C . ALA A 1 69 ? -3.758 10.008 3.714 1.00 62.25 69 ALA A C 1
ATOM 531 O O . ALA A 1 69 ? -2.945 10.747 3.160 1.00 62.25 69 ALA A O 1
ATOM 532 N N . ALA A 1 70 ? -3.816 8.694 3.474 1.00 56.66 70 ALA A N 1
ATOM 533 C CA . ALA A 1 70 ? -3.005 8.030 2.456 1.00 56.66 70 ALA A CA 1
ATOM 534 C C . ALA A 1 70 ? -3.315 8.540 1.035 1.00 56.66 70 ALA A C 1
ATOM 536 O O . ALA A 1 70 ? -2.405 8.662 0.215 1.00 56.66 70 ALA A O 1
ATOM 537 N N . LYS A 1 71 ? -4.578 8.907 0.776 1.00 49.56 71 LYS A N 1
ATOM 538 C CA . LYS A 1 71 ? -5.061 9.493 -0.484 1.00 49.56 71 LYS A CA 1
ATOM 539 C C . LYS A 1 71 ? -4.518 10.904 -0.771 1.00 49.56 71 LYS A C 1
ATOM 541 O O . LYS A 1 71 ? -4.179 11.200 -1.909 1.00 49.56 71 LYS A O 1
ATOM 546 N N . ARG A 1 72 ? -4.373 11.781 0.234 1.00 53.34 72 ARG A N 1
ATOM 547 C CA . ARG A 1 72 ? -4.038 13.219 0.047 1.00 53.34 72 ARG A CA 1
ATOM 548 C C . ARG A 1 72 ? -2.650 13.543 -0.525 1.00 53.34 72 ARG A C 1
ATOM 550 O O . ARG A 1 72 ? -2.363 14.716 -0.742 1.00 53.34 72 ARG A O 1
ATOM 557 N N . VAL A 1 73 ? -1.792 12.553 -0.769 1.00 50.25 73 VAL A N 1
ATOM 558 C CA . VAL A 1 73 ? -0.505 12.767 -1.458 1.00 50.25 73 VAL A CA 1
ATOM 559 C C . VAL A 1 73 ? -0.675 12.786 -2.990 1.00 50.25 73 VAL A C 1
ATOM 561 O O . VAL A 1 73 ? 0.250 13.186 -3.690 1.00 50.25 73 VAL A O 1
ATOM 564 N N . SER A 1 74 ? -1.860 12.436 -3.508 1.00 44.59 74 SER A N 1
ATOM 565 C CA . SER A 1 74 ? -2.261 12.680 -4.897 1.00 44.59 74 SER A CA 1
ATOM 566 C C . SER A 1 74 ? -3.525 13.551 -4.901 1.00 44.59 74 SER A C 1
ATOM 568 O O . SER A 1 74 ? -4.579 13.147 -4.425 1.00 44.59 74 SER A O 1
ATOM 570 N N . ASP A 1 75 ? -3.327 14.798 -5.306 1.00 39.66 75 ASP A N 1
ATOM 571 C CA . ASP A 1 75 ? -4.212 15.960 -5.421 1.00 39.66 75 ASP A CA 1
ATOM 572 C C . ASP A 1 75 ? -5.665 16.004 -4.876 1.00 39.66 75 ASP A C 1
ATOM 574 O O . ASP A 1 75 ? -6.573 15.261 -5.232 1.00 39.66 75 ASP A O 1
ATOM 578 N N . THR A 1 76 ? -5.867 17.035 -4.046 1.00 47.25 76 THR A N 1
ATOM 579 C CA . THR A 1 76 ? -7.046 17.911 -3.893 1.00 47.25 76 THR A CA 1
ATOM 580 C C . THR A 1 76 ? -8.427 17.457 -4.419 1.00 47.25 76 THR A C 1
ATOM 582 O O . THR A 1 76 ? -8.897 17.924 -5.449 1.00 47.25 76 THR A O 1
ATOM 585 N N . ALA A 1 77 ? -9.220 16.755 -3.596 1.00 39.09 77 ALA A N 1
ATOM 586 C CA . ALA A 1 77 ? -10.687 16.865 -3.669 1.00 39.09 77 ALA A CA 1
ATOM 587 C C . ALA A 1 77 ? -11.394 16.542 -2.343 1.00 39.09 77 ALA A C 1
ATOM 589 O O . ALA A 1 77 ? -11.087 15.584 -1.633 1.00 39.09 77 ALA A O 1
ATOM 590 N N . ARG A 1 78 ? -12.358 17.404 -2.006 1.00 45.97 78 ARG A N 1
ATOM 591 C CA . ARG A 1 78 ? -13.286 17.301 -0.877 1.00 45.97 78 ARG A CA 1
ATOM 592 C C . ARG A 1 78 ? -14.321 16.201 -1.137 1.00 45.97 78 ARG A C 1
ATOM 594 O O . ARG A 1 78 ? -14.968 16.228 -2.170 1.00 45.97 78 ARG A O 1
ATOM 601 N N . GLY A 1 79 ? -14.532 15.357 -0.126 1.00 49.50 79 GLY A N 1
ATOM 602 C CA . GLY A 1 79 ? -15.785 14.649 0.162 1.00 49.50 79 GLY A CA 1
ATOM 603 C C . GLY A 1 79 ? -16.358 13.779 -0.954 1.00 49.50 79 GLY A C 1
ATOM 604 O O . GLY A 1 79 ? -17.267 14.221 -1.640 1.00 49.50 79 GLY A O 1
ATOM 605 N N . GLU A 1 80 ? -15.932 12.518 -1.049 1.00 42.31 80 GLU A N 1
ATOM 606 C CA . GLU A 1 80 ? -16.641 11.514 -1.852 1.00 42.31 80 GLU A CA 1
ATOM 607 C C . GLU A 1 80 ? -16.687 10.133 -1.181 1.00 42.31 80 GLU A C 1
ATOM 609 O O . GLU A 1 80 ? -15.826 9.778 -0.380 1.00 42.31 80 GLU A O 1
ATOM 614 N N . ASN A 1 81 ? -17.751 9.397 -1.523 1.00 46.16 81 ASN A N 1
ATOM 615 C CA . ASN A 1 81 ? -18.187 8.100 -1.000 1.00 46.16 81 ASN A CA 1
ATOM 616 C C . ASN A 1 81 ? -17.060 7.050 -0.860 1.00 46.16 81 ASN A C 1
ATOM 618 O O . ASN A 1 81 ? -16.297 6.866 -1.805 1.00 46.16 81 ASN A O 1
ATOM 622 N N . PRO A 1 82 ? -17.013 6.272 0.241 1.00 44.03 82 PRO A N 1
ATOM 623 C CA . PRO A 1 82 ? -15.993 5.244 0.484 1.00 44.03 82 PRO A CA 1
ATOM 624 C C . PRO A 1 82 ? -15.893 4.149 -0.590 1.00 44.03 82 PRO A C 1
ATOM 626 O O . PRO A 1 82 ? -14.795 3.670 -0.852 1.00 44.03 82 PRO A O 1
ATOM 629 N N . GLU A 1 83 ? -16.988 3.797 -1.267 1.00 43.16 83 GLU A N 1
ATOM 630 C CA . GLU A 1 83 ? -16.959 2.857 -2.402 1.00 43.16 83 GLU A CA 1
ATOM 631 C C . GLU A 1 83 ? -16.193 3.413 -3.611 1.00 43.16 83 GLU A C 1
ATOM 633 O O . GLU A 1 83 ? -15.493 2.671 -4.294 1.00 43.16 83 GLU A O 1
ATOM 638 N N . LYS A 1 84 ? -16.240 4.733 -3.842 1.00 49.28 84 LYS A N 1
ATOM 639 C CA . LYS A 1 84 ? -15.432 5.366 -4.893 1.00 49.28 84 LYS A CA 1
ATOM 640 C C . LYS A 1 84 ? -13.938 5.315 -4.566 1.00 49.28 84 LYS A C 1
ATOM 642 O O . LYS A 1 84 ? -13.135 5.230 -5.479 1.00 49.28 84 LYS A O 1
ATOM 647 N N . LEU A 1 85 ? -13.569 5.321 -3.281 1.00 48.19 85 LEU A N 1
ATOM 648 C CA . LEU A 1 85 ? -12.173 5.344 -2.822 1.00 48.19 85 LEU A CA 1
ATOM 649 C C . LEU A 1 85 ? -11.455 4.005 -3.024 1.00 48.19 85 LEU A C 1
ATOM 651 O O . LEU A 1 85 ? -10.278 3.994 -3.373 1.00 48.19 85 LEU A O 1
ATOM 655 N N . PHE A 1 86 ? -12.148 2.883 -2.799 1.00 52.78 86 PHE A N 1
ATOM 656 C CA . PHE A 1 86 ? -11.594 1.559 -3.097 1.00 52.78 86 PHE A CA 1
ATOM 657 C C . PHE A 1 86 ? -11.407 1.362 -4.599 1.00 52.78 86 PHE A C 1
ATOM 659 O O . PHE A 1 86 ? -10.362 0.864 -5.010 1.00 52.78 86 PHE A O 1
ATOM 666 N N . ASN A 1 87 ? -12.373 1.822 -5.398 1.00 57.72 87 ASN A N 1
ATOM 667 C CA . ASN A 1 87 ? -12.242 1.820 -6.852 1.00 57.72 87 ASN A CA 1
ATOM 668 C C . ASN A 1 87 ? -11.056 2.688 -7.298 1.00 57.72 87 ASN A C 1
ATOM 670 O O . ASN A 1 87 ? -10.241 2.224 -8.071 1.00 57.72 87 ASN A O 1
ATOM 674 N N . GLU A 1 88 ? -10.858 3.870 -6.717 1.00 60.53 88 GLU A N 1
ATOM 675 C CA . GLU A 1 88 ? -9.761 4.778 -7.087 1.00 60.53 88 GLU A CA 1
ATOM 676 C C . GLU A 1 88 ? -8.366 4.254 -6.681 1.00 60.53 88 GLU A C 1
ATOM 678 O O . GLU A 1 88 ? -7.384 4.447 -7.395 1.00 60.53 88 GLU A O 1
ATOM 683 N N . ALA A 1 89 ? -8.248 3.557 -5.545 1.00 62.22 89 ALA A N 1
ATOM 684 C CA . ALA A 1 89 ? -7.005 2.884 -5.160 1.00 62.22 89 ALA A CA 1
ATOM 685 C C . ALA A 1 89 ? -6.700 1.675 -6.060 1.00 62.22 89 ALA A C 1
ATOM 687 O O . ALA A 1 89 ? -5.534 1.432 -6.378 1.00 62.22 89 ALA A O 1
ATOM 688 N N . ALA A 1 90 ? -7.734 0.940 -6.479 1.00 66.88 90 ALA A N 1
ATOM 689 C CA . ALA A 1 90 ? -7.611 -0.105 -7.488 1.00 66.88 90 ALA A CA 1
ATOM 690 C C . ALA A 1 90 ? -7.209 0.493 -8.847 1.00 66.88 90 ALA A C 1
ATOM 692 O O . ALA A 1 90 ? -6.258 0.009 -9.447 1.00 66.88 90 ALA A O 1
ATOM 693 N N . ASP A 1 91 ? -7.810 1.613 -9.253 1.00 70.69 91 ASP A N 1
ATOM 694 C CA . ASP A 1 91 ? -7.469 2.340 -10.480 1.00 70.69 91 ASP A CA 1
ATOM 695 C C . ASP A 1 91 ? -6.005 2.814 -10.464 1.00 70.69 91 ASP A C 1
ATOM 697 O O . ASP A 1 91 ? -5.304 2.723 -11.468 1.00 70.69 91 ASP A O 1
ATOM 701 N N . GLN A 1 92 ? -5.501 3.284 -9.316 1.00 69.56 92 GLN A N 1
ATOM 702 C CA . GLN A 1 92 ? -4.091 3.662 -9.149 1.00 69.56 92 GLN A CA 1
ATOM 703 C C . GLN A 1 92 ? -3.135 2.462 -9.236 1.00 69.56 92 GLN A C 1
ATOM 705 O O . GLN A 1 92 ? -2.016 2.603 -9.737 1.00 69.56 92 GLN A O 1
ATOM 710 N N . LEU A 1 93 ? -3.540 1.288 -8.744 1.00 76.38 93 LEU A N 1
ATOM 711 C CA . LEU A 1 93 ? -2.774 0.050 -8.910 1.00 76.38 93 LEU A CA 1
ATOM 712 C C . LEU A 1 93 ? -2.808 -0.438 -10.363 1.00 76.38 93 LEU A C 1
ATOM 714 O O . LEU A 1 93 ? -1.773 -0.862 -10.871 1.00 76.38 93 LEU A O 1
ATOM 718 N N . ASP A 1 94 ? -3.947 -0.316 -11.041 1.00 76.38 94 ASP A N 1
ATOM 719 C CA . ASP A 1 94 ? -4.096 -0.631 -12.463 1.00 76.38 94 ASP A CA 1
ATOM 720 C C . ASP A 1 94 ? -3.268 0.315 -13.342 1.00 76.38 94 ASP A C 1
ATOM 722 O O . ASP A 1 94 ? -2.648 -0.125 -14.309 1.00 76.38 94 ASP A O 1
ATOM 726 N N . GLU A 1 95 ? -3.191 1.603 -12.997 1.00 80.94 95 GLU A N 1
ATOM 727 C CA . GLU A 1 95 ? -2.325 2.576 -13.674 1.00 80.94 95 GLU A CA 1
ATOM 728 C C . GLU A 1 95 ? -0.847 2.182 -13.538 1.00 80.94 95 GLU A C 1
ATOM 730 O O . GLU A 1 95 ? -0.101 2.194 -14.517 1.00 80.94 95 GLU A O 1
ATOM 735 N N . ILE A 1 96 ? -0.432 1.769 -12.336 1.00 81.00 96 ILE A N 1
ATOM 736 C CA . ILE A 1 96 ? 0.915 1.245 -12.077 1.00 81.00 96 ILE A CA 1
ATOM 737 C C . ILE A 1 96 ? 1.181 -0.022 -12.895 1.00 81.00 96 ILE A C 1
ATOM 739 O O . ILE A 1 96 ? 2.255 -0.153 -13.486 1.00 81.00 96 ILE A O 1
ATOM 743 N N . LEU A 1 97 ? 0.223 -0.949 -12.927 1.00 81.31 97 LEU A N 1
ATOM 744 C CA . LEU A 1 97 ? 0.336 -2.201 -13.667 1.00 81.31 97 LEU A CA 1
ATOM 745 C C . LEU A 1 97 ? 0.521 -1.924 -15.163 1.00 81.31 97 LEU A C 1
ATOM 747 O O . LEU A 1 97 ? 1.493 -2.394 -15.748 1.00 81.31 97 LEU A O 1
ATOM 751 N N . ARG A 1 98 ? -0.348 -1.090 -15.747 1.00 83.50 98 ARG A N 1
ATOM 752 C CA . ARG A 1 98 ? -0.282 -0.684 -17.158 1.00 83.50 98 ARG A CA 1
ATOM 753 C C . ARG A 1 98 ? 1.025 0.015 -17.493 1.00 83.50 98 ARG A C 1
ATOM 755 O O . ARG A 1 98 ? 1.693 -0.377 -18.437 1.00 83.50 98 ARG A O 1
ATOM 762 N N . ALA A 1 99 ? 1.440 0.994 -16.689 1.00 82.62 99 ALA A N 1
ATOM 763 C CA . ALA A 1 99 ? 2.703 1.693 -16.914 1.00 82.62 99 ALA A CA 1
ATOM 764 C C . ALA A 1 99 ? 3.911 0.741 -16.848 1.00 82.62 99 ALA A C 1
ATOM 766 O O . ALA A 1 99 ? 4.885 0.919 -17.579 1.00 82.62 99 ALA A O 1
ATOM 767 N N . THR A 1 100 ? 3.850 -0.282 -15.989 1.00 83.00 100 THR A N 1
ATOM 768 C CA . THR A 1 100 ? 4.894 -1.312 -15.887 1.00 83.00 100 THR A CA 1
ATOM 769 C C . THR A 1 100 ? 4.890 -2.238 -17.103 1.00 83.00 100 THR A C 1
ATOM 771 O O . THR A 1 100 ? 5.958 -2.583 -17.611 1.00 83.00 100 THR A O 1
ATOM 774 N N . GLU A 1 101 ? 3.712 -2.626 -17.585 1.00 86.06 101 GLU A N 1
ATOM 775 C CA . GLU A 1 101 ? 3.541 -3.435 -18.793 1.00 86.06 101 GLU A CA 1
ATOM 776 C C . GLU A 1 101 ? 4.040 -2.686 -20.036 1.00 86.06 101 GLU A C 1
ATOM 778 O O . GLU A 1 101 ? 4.882 -3.214 -20.760 1.00 86.06 101 GLU A O 1
ATOM 783 N N . ASP A 1 102 ? 3.641 -1.424 -20.211 1.00 86.88 102 ASP A N 1
ATOM 784 C CA . ASP A 1 102 ? 4.083 -0.555 -21.308 1.00 86.88 102 ASP A CA 1
ATOM 785 C C . ASP A 1 102 ? 5.606 -0.354 -21.296 1.00 86.88 102 ASP A C 1
ATOM 787 O O . ASP A 1 102 ? 6.273 -0.472 -22.326 1.00 86.88 102 ASP A O 1
ATOM 791 N N . ALA A 1 103 ? 6.184 -0.083 -20.119 1.00 87.12 103 ALA A N 1
ATOM 792 C CA . ALA A 1 103 ? 7.630 0.048 -19.959 1.00 87.12 103 ALA A CA 1
ATOM 793 C C . ALA A 1 103 ? 8.361 -1.256 -20.311 1.00 87.12 103 ALA A C 1
ATOM 795 O O . ALA A 1 103 ? 9.403 -1.225 -20.966 1.00 87.12 103 ALA A O 1
ATOM 796 N N . THR A 1 104 ? 7.807 -2.399 -19.903 1.00 88.69 104 THR A N 1
ATOM 797 C CA . THR A 1 104 ? 8.370 -3.720 -20.206 1.00 88.69 104 THR A CA 1
ATOM 798 C C . THR A 1 104 ? 8.301 -4.016 -21.701 1.00 88.69 104 THR A C 1
ATOM 800 O O . THR A 1 104 ? 9.314 -4.414 -22.273 1.00 88.69 104 THR A O 1
ATOM 803 N N . GLY A 1 105 ? 7.157 -3.765 -22.344 1.00 91.50 105 GLY A N 1
ATOM 804 C CA . GLY A 1 105 ? 6.985 -3.923 -23.789 1.00 91.50 105 GLY A CA 1
ATOM 805 C C . GLY A 1 105 ? 7.982 -3.069 -24.565 1.00 91.50 105 GLY A C 1
ATOM 806 O O . GLY A 1 105 ? 8.725 -3.579 -25.396 1.00 91.50 105 GLY A O 1
ATOM 807 N N . LYS A 1 106 ? 8.124 -1.796 -24.183 1.00 91.06 106 LYS A N 1
ATOM 808 C CA . LYS A 1 106 ? 9.097 -0.892 -24.799 1.00 91.06 106 LYS A CA 1
ATOM 809 C C . LYS A 1 106 ? 10.542 -1.380 -24.654 1.00 91.06 106 LYS A C 1
ATOM 811 O O . LYS A 1 106 ? 11.331 -1.264 -25.588 1.00 91.06 106 LYS A O 1
ATOM 816 N N . ILE A 1 107 ? 10.913 -1.921 -23.493 1.00 92.88 107 ILE A N 1
ATOM 817 C CA . ILE A 1 107 ? 12.250 -2.494 -23.287 1.00 92.88 107 ILE A CA 1
ATOM 818 C C . ILE A 1 107 ? 12.448 -3.730 -24.171 1.00 92.88 107 ILE A C 1
ATOM 820 O O . ILE A 1 107 ? 13.517 -3.866 -24.763 1.00 92.88 107 ILE A O 1
ATOM 824 N N . MET A 1 108 ? 11.443 -4.605 -24.285 1.00 94.25 108 MET A N 1
ATOM 825 C CA . MET A 1 108 ? 11.504 -5.776 -25.167 1.00 94.25 108 MET A CA 1
ATOM 826 C C . MET A 1 108 ? 11.707 -5.363 -26.628 1.00 94.25 108 MET A C 1
ATOM 828 O O . MET A 1 108 ? 12.639 -5.863 -27.254 1.00 94.25 108 MET A O 1
ATOM 832 N N . ASP A 1 109 ? 10.950 -4.380 -27.121 1.00 95.88 109 ASP A N 1
ATOM 833 C CA . ASP A 1 109 ? 11.085 -3.858 -28.489 1.00 95.88 109 ASP A CA 1
ATOM 834 C C . ASP A 1 109 ? 12.504 -3.328 -28.768 1.00 95.88 109 ASP A C 1
ATOM 836 O O . ASP A 1 109 ? 13.101 -3.595 -29.816 1.00 95.88 109 ASP A O 1
ATOM 840 N N . ILE A 1 110 ? 13.083 -2.586 -27.815 1.00 95.12 110 ILE A N 1
ATOM 841 C CA . ILE A 1 110 ? 14.449 -2.061 -27.942 1.00 95.12 110 ILE A CA 1
ATOM 84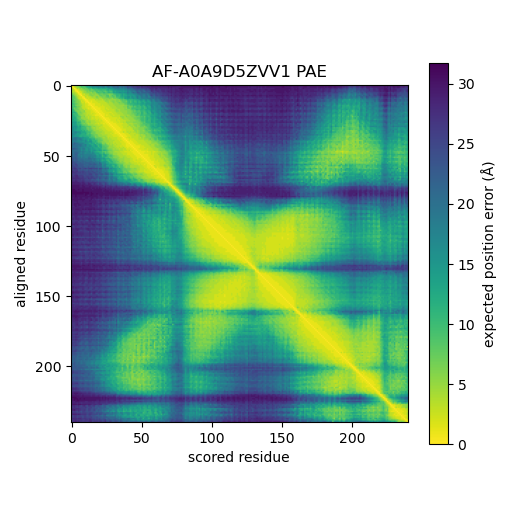2 C C . ILE A 1 110 ? 15.471 -3.206 -27.945 1.00 95.12 110 ILE A C 1
ATOM 844 O O . ILE A 1 110 ? 16.418 -3.189 -28.733 1.00 95.12 110 ILE A O 1
ATOM 848 N N . VAL A 1 111 ? 15.293 -4.212 -27.087 1.00 95.38 111 VAL A N 1
ATOM 849 C CA . VAL A 1 111 ? 16.192 -5.372 -27.018 1.00 95.38 111 VAL A CA 1
ATOM 850 C C . VAL A 1 111 ? 16.126 -6.202 -28.303 1.00 95.38 111 VAL A C 1
ATOM 852 O O . VAL A 1 111 ? 17.177 -6.593 -28.810 1.00 95.38 111 VAL A O 1
ATOM 855 N N . GLU A 1 112 ? 14.941 -6.427 -28.874 1.00 96.25 112 GLU A N 1
ATOM 856 C CA . GLU A 1 112 ? 14.782 -7.109 -30.167 1.00 96.25 112 GLU A CA 1
ATOM 857 C C . GLU A 1 112 ? 15.503 -6.349 -31.288 1.00 96.25 112 GLU A C 1
ATOM 859 O O . GLU A 1 112 ? 16.319 -6.919 -32.018 1.00 96.25 112 GLU A O 1
ATOM 864 N N . LYS A 1 113 ? 15.314 -5.026 -31.361 1.00 95.06 113 LYS A N 1
ATOM 865 C CA . LYS A 1 113 ? 16.042 -4.165 -32.304 1.00 95.06 113 LYS A CA 1
ATOM 866 C C . LYS A 1 113 ? 17.562 -4.268 -32.122 1.00 95.06 113 LYS A C 1
ATOM 868 O O . LYS A 1 113 ? 18.307 -4.311 -33.106 1.00 95.06 113 LYS A O 1
ATOM 873 N N . GLN A 1 114 ? 18.049 -4.308 -30.881 1.00 94.38 114 GLN A N 1
ATOM 874 C CA . GLN A 1 114 ? 19.476 -4.467 -30.595 1.00 94.38 114 GLN A CA 1
ATOM 875 C C . GLN A 1 114 ? 20.013 -5.833 -31.035 1.00 94.38 114 GLN A C 1
ATOM 877 O O . GLN A 1 114 ? 21.131 -5.890 -31.551 1.00 94.38 114 GLN A O 1
ATOM 882 N N . GLN A 1 115 ? 19.239 -6.912 -30.883 1.00 94.88 115 GLN A N 1
ATOM 883 C CA . GLN A 1 115 ? 19.616 -8.247 -31.363 1.00 94.88 115 GLN A CA 1
ATOM 884 C C . GLN A 1 115 ? 19.787 -8.264 -32.889 1.00 94.88 115 GLN A C 1
ATOM 886 O O . GLN A 1 115 ? 20.822 -8.718 -33.384 1.00 94.88 115 GLN A O 1
ATOM 891 N N . ASP A 1 116 ? 18.851 -7.668 -33.630 1.00 94.62 116 ASP A N 1
ATOM 892 C CA . ASP A 1 116 ? 18.937 -7.529 -35.090 1.00 94.62 116 ASP A CA 1
ATOM 893 C C . ASP A 1 116 ? 20.175 -6.732 -35.530 1.00 94.62 116 ASP A C 1
ATOM 895 O O . ASP A 1 116 ? 20.896 -7.114 -36.463 1.00 94.62 116 ASP A O 1
ATOM 899 N N . MET A 1 117 ? 20.449 -5.605 -34.860 1.00 93.44 117 MET A N 1
ATOM 900 C CA . MET A 1 117 ? 21.644 -4.798 -35.128 1.00 93.44 117 MET A CA 1
ATOM 901 C C . MET A 1 117 ? 22.925 -5.573 -34.814 1.00 93.44 117 MET A C 1
ATOM 903 O O . MET A 1 117 ? 23.888 -5.509 -35.582 1.00 93.44 117 MET A O 1
ATOM 907 N N . GLN A 1 118 ? 22.940 -6.342 -33.726 1.00 92.94 118 GLN A N 1
ATOM 908 C CA . GLN A 1 118 ? 24.083 -7.161 -33.342 1.00 92.94 118 GLN A CA 1
ATOM 909 C C . GLN A 1 118 ? 24.357 -8.267 -34.372 1.00 92.94 118 GLN A C 1
ATOM 911 O O . GLN A 1 118 ? 25.515 -8.480 -34.742 1.00 92.94 118 GLN A O 1
ATOM 916 N N . GLU A 1 119 ? 23.323 -8.927 -34.900 1.00 93.31 119 GLU A N 1
ATOM 917 C CA . GLU A 1 119 ? 23.477 -9.945 -35.945 1.00 93.31 119 GLU A CA 1
ATOM 918 C C . GLU A 1 119 ? 24.076 -9.341 -37.228 1.00 93.31 119 GLU A C 1
ATOM 920 O O . GLU A 1 119 ? 25.020 -9.885 -37.817 1.00 93.31 119 GLU A O 1
ATOM 925 N N . ARG A 1 120 ? 23.574 -8.172 -37.651 1.00 90.56 120 ARG A N 1
ATOM 926 C CA . ARG A 1 120 ? 24.086 -7.441 -38.824 1.00 90.56 120 ARG A CA 1
ATOM 927 C C . ARG A 1 120 ? 25.533 -6.993 -38.626 1.00 90.56 120 ARG A C 1
ATOM 929 O O . ARG A 1 120 ? 26.360 -7.198 -39.518 1.00 90.56 120 ARG A O 1
ATOM 936 N N . ALA A 1 121 ? 25.860 -6.445 -37.457 1.00 90.56 121 ALA A N 1
ATOM 937 C CA . ALA A 1 121 ? 27.226 -6.087 -37.090 1.00 90.56 121 ALA A CA 1
ATOM 938 C C . ALA A 1 121 ? 28.153 -7.315 -37.116 1.00 90.56 121 ALA A C 1
ATOM 940 O O . ALA A 1 121 ? 29.252 -7.249 -37.670 1.00 90.56 121 ALA A O 1
ATOM 941 N N . GLY A 1 122 ? 27.689 -8.462 -36.610 1.00 89.31 122 GLY A N 1
ATOM 942 C CA . GLY A 1 122 ? 28.411 -9.734 -36.653 1.00 89.31 122 GLY A CA 1
ATOM 943 C C . GLY A 1 122 ? 28.753 -10.186 -38.076 1.00 89.31 122 GLY A C 1
ATOM 944 O O . GLY A 1 122 ? 29.894 -10.574 -38.337 1.00 89.31 122 GLY A O 1
ATOM 945 N N . LYS A 1 123 ? 27.812 -10.066 -39.023 1.00 88.88 123 LYS A N 1
ATOM 946 C CA . LYS A 1 123 ? 28.045 -10.374 -40.450 1.00 88.88 123 LYS A CA 1
ATOM 947 C C . LYS A 1 123 ? 29.138 -9.487 -41.056 1.00 88.88 123 LYS A C 1
ATOM 949 O O . LYS A 1 123 ? 30.026 -9.995 -41.742 1.00 88.88 123 LYS A O 1
ATOM 954 N N . VAL A 1 124 ? 29.118 -8.184 -40.762 1.00 87.81 124 VAL A N 1
ATOM 955 C CA . VAL A 1 124 ? 30.148 -7.233 -41.221 1.00 87.81 124 VAL A CA 1
ATOM 956 C C . VAL A 1 124 ? 31.520 -7.578 -40.631 1.00 87.81 124 VAL A C 1
ATOM 958 O O . VAL A 1 124 ? 32.510 -7.662 -41.360 1.00 87.81 124 VAL A O 1
ATOM 961 N N . LEU A 1 125 ? 31.583 -7.856 -39.326 1.00 85.94 125 LEU A N 1
ATOM 962 C CA . LEU A 1 125 ? 32.818 -8.243 -38.638 1.00 85.94 125 LEU A CA 1
ATOM 963 C C . LEU A 1 125 ? 33.387 -9.573 -39.152 1.00 85.94 125 LEU A C 1
ATOM 965 O O . LEU A 1 125 ? 34.605 -9.731 -39.241 1.00 85.94 125 LEU A O 1
ATOM 969 N N . HIS A 1 126 ? 32.535 -10.527 -39.534 1.00 85.25 126 HIS A N 1
ATOM 970 C CA . HIS A 1 126 ? 32.982 -11.783 -40.134 1.00 85.25 126 HIS A CA 1
ATOM 971 C C . HIS A 1 126 ? 33.565 -11.577 -41.543 1.00 85.25 126 HIS A C 1
ATOM 973 O O . HIS A 1 126 ? 34.529 -12.252 -41.912 1.00 85.25 126 HIS A O 1
ATOM 979 N N . GLY A 1 127 ? 33.041 -10.615 -42.311 1.00 81.12 127 GLY A N 1
ATOM 980 C CA . GLY A 1 127 ? 33.617 -10.189 -43.593 1.00 81.12 127 GLY A CA 1
ATOM 981 C C . GLY A 1 127 ? 35.037 -9.628 -43.453 1.00 81.12 127 GLY A C 1
ATOM 982 O O . GLY A 1 127 ? 35.903 -9.913 -44.281 1.00 81.12 127 GLY A O 1
ATOM 983 N N . LEU A 1 128 ? 35.324 -8.947 -42.337 1.00 78.88 128 LEU A N 1
ATOM 984 C CA . LEU A 1 128 ? 36.661 -8.430 -42.016 1.00 78.88 128 LEU A CA 1
ATOM 985 C C . LEU A 1 128 ? 37.715 -9.544 -41.930 1.00 78.88 128 LEU A C 1
ATOM 987 O O . LEU A 1 128 ? 38.846 -9.347 -42.366 1.00 78.88 128 LEU A O 1
ATOM 991 N N . LYS A 1 129 ? 37.341 -10.730 -41.430 1.00 75.06 129 LYS A N 1
ATOM 992 C CA . LYS A 1 129 ? 38.233 -11.901 -41.363 1.00 75.06 129 LYS A CA 1
ATOM 993 C C . LYS A 1 129 ? 38.484 -12.559 -42.727 1.00 75.06 129 LYS A C 1
ATOM 995 O O . LYS A 1 129 ? 39.495 -13.235 -42.880 1.00 75.06 129 LYS A O 1
ATOM 1000 N N . ASN A 1 130 ? 37.597 -12.358 -43.703 1.00 76.75 130 ASN A N 1
ATOM 1001 C CA . ASN A 1 130 ? 37.568 -13.109 -44.964 1.00 76.75 130 ASN A CA 1
ATOM 1002 C C . ASN A 1 130 ? 38.054 -12.314 -46.193 1.00 76.75 130 ASN A C 1
ATOM 1004 O O . ASN A 1 130 ? 37.874 -12.779 -47.316 1.00 76.75 130 ASN A O 1
ATOM 1008 N N . GLY A 1 131 ? 38.665 -11.138 -46.016 1.00 71.25 131 GLY A N 1
ATOM 1009 C CA . GLY A 1 131 ? 39.245 -10.373 -47.133 1.00 71.25 131 GLY A CA 1
ATOM 1010 C C . GLY A 1 131 ? 38.993 -8.866 -47.116 1.00 71.25 131 GLY A C 1
ATOM 1011 O O . GLY A 1 131 ? 39.473 -8.174 -48.010 1.00 71.25 131 GLY A O 1
ATOM 1012 N N . GLY A 1 132 ? 38.291 -8.346 -46.104 1.00 77.44 132 GLY A N 1
ATOM 1013 C CA . GLY A 1 132 ? 38.106 -6.909 -45.886 1.00 77.44 132 GLY A CA 1
ATOM 1014 C C . GLY A 1 132 ? 36.642 -6.473 -45.921 1.00 77.44 132 GLY A C 1
ATOM 1015 O O . GLY A 1 132 ? 35.747 -7.243 -46.255 1.00 77.44 132 GLY A O 1
ATOM 1016 N N . VAL A 1 133 ? 36.400 -5.223 -45.530 1.00 84.12 133 VAL A N 1
ATOM 1017 C CA . VAL A 1 133 ? 35.065 -4.621 -45.380 1.00 84.12 133 VAL A CA 1
ATOM 1018 C C . VAL A 1 133 ? 35.012 -3.346 -46.217 1.00 84.12 133 VAL A C 1
ATOM 1020 O O . VAL A 1 133 ? 36.003 -2.615 -46.295 1.00 84.12 133 VAL A O 1
ATOM 1023 N N . THR A 1 134 ? 33.883 -3.080 -46.875 1.00 87.06 134 THR A N 1
ATOM 1024 C CA . THR A 1 134 ? 33.720 -1.858 -47.679 1.00 87.06 134 THR A CA 1
ATOM 1025 C C . THR A 1 134 ? 33.560 -0.623 -46.787 1.00 87.06 134 THR A C 1
ATOM 1027 O O . THR A 1 134 ? 33.211 -0.723 -45.610 1.00 87.06 134 THR A O 1
ATOM 1030 N N . LYS A 1 135 ? 33.786 0.576 -47.344 1.00 86.88 135 LYS A N 1
ATOM 1031 C CA . LYS A 1 135 ? 33.546 1.833 -46.612 1.00 86.88 135 LYS A CA 1
ATOM 1032 C C . LYS A 1 135 ? 32.095 1.957 -46.137 1.00 86.88 135 LYS A C 1
ATOM 1034 O O . LYS A 1 135 ? 31.877 2.389 -45.012 1.00 86.88 135 LYS A O 1
ATOM 1039 N N . ASP A 1 136 ? 31.139 1.513 -46.951 1.00 88.25 136 ASP A N 1
ATOM 1040 C CA . ASP A 1 136 ? 29.712 1.556 -46.616 1.00 88.25 136 ASP A CA 1
ATOM 1041 C C . ASP A 1 136 ? 29.381 0.628 -45.442 1.00 88.25 136 ASP A C 1
ATOM 1043 O O . ASP A 1 136 ? 28.687 1.023 -44.513 1.00 88.25 136 ASP A O 1
ATOM 1047 N N . GLN A 1 137 ? 29.951 -0.580 -45.416 1.00 88.56 137 GLN A N 1
ATOM 1048 C CA . GLN A 1 137 ? 29.778 -1.507 -44.296 1.00 88.56 137 GLN A CA 1
ATOM 1049 C C . GLN A 1 137 ? 30.407 -0.978 -42.998 1.00 88.56 137 GLN A C 1
ATOM 1051 O O . GLN A 1 137 ? 29.848 -1.174 -41.919 1.00 88.56 137 GLN A O 1
ATOM 1056 N N . LEU A 1 138 ? 31.553 -0.294 -43.091 1.00 86.69 138 LEU A N 1
ATOM 1057 C CA . LEU A 1 138 ? 32.191 0.355 -41.944 1.00 86.69 138 LEU A CA 1
ATOM 1058 C C . LEU A 1 138 ? 31.332 1.513 -41.407 1.00 86.69 138 LEU A C 1
ATOM 1060 O O . LEU A 1 138 ? 31.209 1.679 -40.194 1.00 86.69 138 LEU A O 1
ATOM 1064 N N . GLN A 1 139 ? 30.713 2.281 -42.306 1.00 90.94 139 GLN A N 1
ATOM 1065 C CA . GLN A 1 139 ? 29.783 3.353 -41.962 1.00 90.94 139 GLN A CA 1
ATOM 1066 C C . GLN A 1 139 ? 28.516 2.799 -41.291 1.00 90.94 139 GLN A C 1
ATOM 1068 O O . GLN A 1 139 ? 28.159 3.259 -40.210 1.00 90.94 139 GLN A O 1
ATOM 1073 N N . SER A 1 140 ? 27.905 1.744 -41.841 1.00 90.12 140 SER A N 1
ATOM 1074 C CA . SER A 1 140 ? 26.759 1.075 -41.209 1.00 90.12 140 SER A CA 1
ATOM 1075 C C . SER A 1 140 ? 27.100 0.484 -39.839 1.00 90.12 140 SER A C 1
ATOM 1077 O O . SER A 1 140 ? 26.276 0.527 -38.931 1.00 90.12 140 SER A O 1
ATOM 1079 N N . LEU A 1 141 ? 28.313 -0.052 -39.648 1.00 90.81 141 LEU A N 1
ATOM 1080 C CA . LEU A 1 141 ? 28.758 -0.550 -38.341 1.00 90.81 141 LEU A CA 1
ATOM 1081 C C . LEU A 1 141 ? 28.829 0.572 -37.299 1.00 90.81 141 LEU A C 1
ATOM 1083 O O . LEU A 1 141 ? 28.433 0.374 -36.151 1.00 90.81 141 LEU A O 1
ATOM 1087 N N . ARG A 1 142 ? 29.302 1.754 -37.706 1.00 90.75 142 ARG A N 1
ATOM 1088 C CA . ARG A 1 142 ? 29.331 2.941 -36.850 1.00 90.75 142 ARG A CA 1
ATOM 1089 C C . ARG A 1 142 ? 27.921 3.401 -36.481 1.00 90.75 142 ARG A C 1
ATOM 1091 O O . ARG A 1 142 ? 27.652 3.609 -35.306 1.00 90.75 142 ARG A O 1
ATOM 1098 N N . GLU A 1 143 ? 27.016 3.466 -37.454 1.00 93.06 143 GLU A N 1
ATOM 1099 C CA . GLU A 1 143 ? 25.611 3.834 -37.229 1.00 93.06 143 GLU A CA 1
ATOM 1100 C C . GLU A 1 143 ? 24.896 2.858 -36.286 1.00 93.06 143 GLU A C 1
ATOM 1102 O O . GLU A 1 143 ? 24.192 3.293 -35.378 1.00 93.06 143 GLU A O 1
ATOM 1107 N N . MET A 1 144 ? 25.120 1.547 -36.436 1.00 93.25 144 MET A N 1
ATOM 1108 C CA . MET A 1 144 ? 24.585 0.538 -35.512 1.00 93.25 144 MET A CA 1
ATOM 1109 C C . MET A 1 144 ? 25.151 0.700 -34.097 1.00 93.25 144 MET A C 1
ATOM 1111 O O . MET A 1 144 ? 24.416 0.544 -33.126 1.00 93.25 144 MET A O 1
ATOM 1115 N N . SER A 1 145 ? 26.438 1.034 -33.963 1.00 90.88 145 SER A N 1
ATOM 1116 C CA . SER A 1 145 ? 27.057 1.294 -32.658 1.00 90.88 145 SER A CA 1
ATOM 1117 C C . SER A 1 145 ? 26.468 2.532 -31.976 1.00 90.88 145 SER A C 1
ATOM 1119 O O . SER A 1 145 ? 26.210 2.499 -30.772 1.00 90.88 145 SER A O 1
ATOM 1121 N N . ASP A 1 146 ? 26.249 3.613 -32.726 1.00 93.62 146 ASP A N 1
ATOM 1122 C CA . ASP A 1 146 ? 25.655 4.847 -32.203 1.00 93.62 146 ASP A CA 1
ATOM 1123 C C . ASP A 1 146 ? 24.183 4.623 -31.810 1.00 93.62 146 ASP A C 1
ATOM 1125 O O . ASP A 1 146 ? 23.758 5.033 -30.727 1.00 93.62 146 ASP A O 1
ATOM 1129 N N . ALA A 1 147 ? 23.426 3.899 -32.643 1.00 93.56 147 ALA A N 1
ATOM 1130 C CA . ALA A 1 147 ? 22.046 3.512 -32.358 1.00 93.56 147 ALA A CA 1
ATOM 1131 C C . ALA A 1 147 ? 21.938 2.625 -31.110 1.00 93.56 147 ALA A C 1
ATOM 1133 O O . ALA A 1 147 ? 21.078 2.863 -30.270 1.00 93.56 147 ALA A O 1
ATOM 1134 N N . LEU A 1 148 ? 22.840 1.654 -30.939 1.00 93.19 148 LEU A N 1
ATOM 1135 C CA . LEU A 1 148 ? 22.851 0.779 -29.766 1.00 93.19 148 LEU A CA 1
ATOM 1136 C C . LEU A 1 148 ? 23.091 1.571 -28.474 1.00 93.19 148 LEU A C 1
ATOM 1138 O O . LEU A 1 148 ? 22.440 1.312 -27.465 1.00 93.19 148 LEU A O 1
ATOM 1142 N N . ASN A 1 149 ? 23.974 2.570 -28.504 1.00 92.75 149 ASN A N 1
ATOM 1143 C CA . ASN A 1 149 ? 24.208 3.440 -27.353 1.00 92.75 149 ASN A CA 1
ATOM 1144 C C . ASN A 1 149 ? 22.976 4.306 -27.020 1.00 92.75 149 ASN A C 1
ATOM 1146 O O . ASN A 1 149 ? 22.605 4.436 -25.854 1.00 92.75 149 ASN A O 1
ATOM 1150 N N . ALA A 1 150 ? 22.306 4.856 -28.038 1.00 94.19 150 ALA A N 1
ATOM 1151 C CA . ALA A 1 150 ? 21.054 5.591 -27.851 1.00 94.19 150 ALA A CA 1
ATOM 1152 C C . ALA A 1 150 ? 19.950 4.700 -27.251 1.00 94.19 150 ALA A C 1
ATOM 1154 O O . ALA A 1 150 ? 19.302 5.092 -26.282 1.00 94.19 150 ALA A O 1
ATOM 1155 N N . ASP A 1 151 ? 19.814 3.477 -27.761 1.00 94.75 151 ASP A N 1
ATOM 1156 C CA . ASP A 1 151 ? 18.857 2.475 -27.289 1.00 94.75 151 ASP A CA 1
ATOM 1157 C C . ASP A 1 151 ? 19.119 2.082 -25.819 1.00 94.75 151 ASP A C 1
ATOM 1159 O O . ASP A 1 151 ? 18.189 1.977 -25.019 1.00 94.75 151 ASP A O 1
ATOM 1163 N N . LEU A 1 152 ? 20.388 1.935 -25.408 1.00 93.19 152 LEU A N 1
ATOM 1164 C CA . LEU A 1 152 ? 20.741 1.689 -24.002 1.00 93.19 152 LEU A CA 1
ATOM 1165 C C . LEU A 1 152 ? 20.358 2.866 -23.092 1.00 93.19 152 LEU A C 1
ATOM 1167 O O . LEU A 1 152 ? 19.860 2.646 -21.986 1.00 93.19 152 LEU A O 1
ATOM 1171 N N . MET A 1 153 ? 20.550 4.112 -23.540 1.00 93.19 153 MET A N 1
ATOM 1172 C CA . MET A 1 153 ? 20.092 5.287 -22.786 1.00 93.19 153 MET A CA 1
ATOM 1173 C C . MET A 1 153 ? 18.564 5.330 -22.666 1.00 93.19 153 MET A C 1
ATOM 1175 O O . MET A 1 153 ? 18.035 5.713 -21.618 1.00 93.19 153 MET A O 1
ATOM 1179 N N . GLU A 1 154 ? 17.846 4.908 -23.706 1.00 92.00 154 GLU A N 1
ATOM 1180 C CA . GLU A 1 154 ? 16.387 4.832 -23.693 1.00 92.00 154 GLU A CA 1
ATOM 1181 C C . GLU A 1 154 ? 15.869 3.748 -22.736 1.00 92.00 154 GLU A C 1
ATOM 1183 O O . GLU A 1 154 ? 14.938 4.014 -21.969 1.00 92.00 154 GLU A O 1
ATOM 1188 N N . ILE A 1 155 ? 16.511 2.574 -22.686 1.00 92.38 155 ILE A N 1
ATOM 1189 C CA . ILE A 1 155 ? 16.217 1.534 -21.684 1.00 92.38 155 ILE A CA 1
ATOM 1190 C C . ILE A 1 155 ? 16.434 2.083 -20.272 1.00 92.38 155 ILE A C 1
ATOM 1192 O O . ILE A 1 155 ? 15.545 1.977 -19.429 1.00 92.38 155 ILE A O 1
ATOM 1196 N N . MET A 1 156 ? 17.579 2.720 -20.011 1.00 89.06 156 MET A N 1
ATOM 1197 C CA . MET A 1 156 ? 17.882 3.301 -18.697 1.00 89.06 156 MET A CA 1
ATOM 1198 C C . MET A 1 156 ? 16.852 4.359 -18.280 1.00 89.06 156 MET A C 1
ATOM 1200 O O . MET A 1 156 ? 16.431 4.403 -17.124 1.00 89.06 156 MET A O 1
ATOM 1204 N N . THR A 1 157 ? 16.404 5.184 -19.227 1.00 87.88 157 THR A N 1
ATOM 1205 C CA . THR A 1 157 ? 15.354 6.184 -18.990 1.00 87.88 157 THR A CA 1
ATOM 1206 C C . THR A 1 157 ? 14.008 5.520 -18.707 1.00 87.88 157 THR A C 1
ATOM 1208 O O . THR A 1 157 ? 13.304 5.927 -17.786 1.00 87.88 157 THR A O 1
ATOM 1211 N N . THR A 1 158 ? 13.663 4.464 -19.441 1.00 86.50 158 THR A N 1
ATOM 1212 C CA . THR A 1 158 ? 12.407 3.721 -19.257 1.00 86.50 158 THR A CA 1
ATOM 1213 C C . THR A 1 158 ? 12.374 3.015 -17.895 1.00 86.50 158 THR A C 1
ATOM 1215 O O . THR A 1 158 ? 11.380 3.098 -17.178 1.00 86.50 158 THR A O 1
ATOM 1218 N N . LEU A 1 159 ? 13.495 2.425 -17.469 1.00 83.81 159 LEU A N 1
ATOM 1219 C CA . LEU A 1 159 ? 13.650 1.798 -16.151 1.00 83.81 159 LEU A CA 1
ATOM 1220 C C . LEU A 1 159 ? 13.616 2.800 -14.988 1.00 83.81 159 LEU A C 1
ATOM 1222 O O . LEU A 1 159 ? 13.276 2.424 -13.867 1.00 83.81 159 LEU A O 1
ATOM 1226 N N . SER A 1 160 ? 13.916 4.081 -15.224 1.00 80.44 160 SER A N 1
ATOM 1227 C CA . SER A 1 160 ? 13.890 5.105 -14.167 1.00 80.44 160 SER A CA 1
ATOM 1228 C C . SER A 1 160 ? 12.493 5.305 -13.549 1.00 80.44 160 SER A C 1
ATOM 1230 O O . SER A 1 160 ? 12.387 5.678 -12.379 1.00 80.44 160 SER A O 1
ATOM 1232 N N . PHE A 1 161 ? 11.418 4.954 -14.271 1.00 71.06 161 PHE A N 1
ATOM 1233 C CA . PHE A 1 161 ? 10.039 4.960 -13.757 1.00 71.06 161 PHE A CA 1
ATOM 1234 C C . PHE A 1 161 ? 9.790 3.933 -12.640 1.00 71.06 161 PHE A C 1
ATOM 1236 O O . PHE A 1 161 ? 8.811 4.050 -11.892 1.00 71.06 161 PHE A O 1
ATOM 1243 N N . GLN A 1 162 ? 10.678 2.949 -12.474 1.00 72.62 162 GLN A N 1
ATOM 1244 C CA . GLN A 1 162 ? 10.578 1.950 -11.415 1.00 72.62 162 GLN A CA 1
ATOM 1245 C C . GLN A 1 162 ? 10.672 2.578 -10.016 1.00 72.62 162 GLN A C 1
ATOM 1247 O O . GLN A 1 162 ? 10.005 2.101 -9.096 1.00 72.62 162 GLN A O 1
ATOM 1252 N N . ASP A 1 163 ? 11.435 3.665 -9.839 1.00 72.19 163 ASP A N 1
ATOM 1253 C CA . ASP A 1 163 ? 11.540 4.339 -8.537 1.00 72.19 163 ASP A CA 1
ATOM 1254 C C . ASP A 1 163 ? 10.198 4.955 -8.116 1.00 72.19 163 ASP A C 1
ATOM 1256 O O . ASP A 1 163 ? 9.705 4.711 -7.010 1.00 72.19 163 ASP A O 1
ATOM 1260 N N . LEU A 1 164 ? 9.540 5.669 -9.035 1.00 70.69 164 LEU A N 1
ATOM 1261 C CA . LEU A 1 164 ? 8.228 6.265 -8.783 1.00 70.69 164 LEU A CA 1
ATOM 1262 C C . LEU A 1 164 ? 7.171 5.186 -8.505 1.00 70.69 164 LEU A C 1
ATOM 1264 O O . LEU A 1 164 ? 6.370 5.320 -7.576 1.00 70.69 164 LEU A O 1
ATOM 1268 N N . THR A 1 165 ? 7.213 4.093 -9.266 1.00 74.81 165 THR A N 1
ATOM 1269 C CA . THR A 1 165 ? 6.318 2.944 -9.093 1.00 74.81 165 THR A CA 1
ATOM 1270 C C . THR A 1 165 ? 6.514 2.278 -7.729 1.00 74.81 165 THR A C 1
ATOM 1272 O O . THR A 1 165 ? 5.554 2.074 -6.983 1.00 74.81 165 THR A O 1
ATOM 1275 N N . GLY A 1 166 ? 7.765 2.026 -7.335 1.00 74.88 166 GLY A N 1
ATOM 1276 C CA . GLY A 1 166 ? 8.103 1.447 -6.036 1.00 74.88 166 GLY A CA 1
ATOM 1277 C C . GLY A 1 166 ? 7.686 2.334 -4.861 1.00 74.88 166 GLY A C 1
ATOM 1278 O O . GLY A 1 166 ? 7.205 1.831 -3.841 1.00 74.88 166 GLY A O 1
ATOM 1279 N N . GLN A 1 167 ? 7.806 3.657 -4.999 1.00 72.94 167 GLN A N 1
ATOM 1280 C CA . GLN A 1 167 ? 7.317 4.602 -3.996 1.00 72.94 167 GLN A CA 1
ATOM 1281 C C . GLN A 1 167 ? 5.789 4.578 -3.868 1.00 72.94 167 GLN A C 1
ATOM 1283 O O . GLN A 1 167 ? 5.282 4.567 -2.743 1.00 72.94 167 GLN A O 1
ATOM 1288 N N . ARG A 1 168 ? 5.049 4.541 -4.985 1.00 74.00 168 ARG A N 1
ATOM 1289 C CA . ARG A 1 168 ? 3.581 4.445 -4.959 1.00 74.00 168 ARG A CA 1
ATOM 1290 C C . ARG A 1 168 ? 3.118 3.143 -4.300 1.00 74.00 168 ARG A C 1
ATOM 1292 O O . ARG A 1 168 ? 2.317 3.200 -3.368 1.00 74.00 168 ARG A O 1
ATOM 1299 N N . ILE A 1 169 ? 3.701 2.000 -4.675 1.00 77.50 169 ILE A N 1
ATOM 1300 C CA . ILE A 1 169 ? 3.394 0.695 -4.062 1.00 77.50 169 ILE A CA 1
ATOM 1301 C C . ILE A 1 169 ? 3.665 0.720 -2.554 1.00 77.50 169 ILE A C 1
ATOM 1303 O O . ILE A 1 169 ? 2.799 0.338 -1.769 1.00 77.50 169 ILE A O 1
ATOM 1307 N N . LYS A 1 170 ? 4.828 1.219 -2.110 1.00 74.25 170 LYS A N 1
ATOM 1308 C CA . LYS A 1 170 ? 5.148 1.312 -0.672 1.00 74.25 170 LYS A CA 1
ATOM 1309 C C . LYS A 1 170 ? 4.120 2.132 0.108 1.00 74.25 170 LYS A C 1
ATOM 1311 O O . LYS A 1 170 ? 3.792 1.767 1.236 1.00 74.25 170 LYS A O 1
ATOM 1316 N N . ARG A 1 171 ? 3.608 3.223 -0.469 1.00 69.81 171 ARG A N 1
ATOM 1317 C CA . ARG A 1 171 ? 2.570 4.052 0.167 1.00 69.81 171 ARG A CA 1
ATOM 1318 C C . ARG A 1 171 ? 1.243 3.307 0.272 1.00 69.81 171 ARG A C 1
ATOM 1320 O O . ARG A 1 171 ? 0.651 3.315 1.346 1.00 69.81 171 ARG A O 1
ATOM 1327 N N . ILE A 1 172 ? 0.822 2.627 -0.796 1.00 74.19 172 ILE A N 1
ATOM 1328 C CA . ILE A 1 172 ? -0.407 1.820 -0.810 1.00 74.19 172 ILE A CA 1
ATOM 1329 C C . ILE A 1 172 ? -0.314 0.693 0.225 1.00 74.19 172 ILE A C 1
ATOM 1331 O O . ILE A 1 172 ? -1.189 0.565 1.078 1.00 74.19 172 ILE A O 1
ATOM 1335 N N . VAL A 1 173 ? 0.789 -0.060 0.235 1.00 74.19 173 VAL A N 1
ATOM 1336 C CA . VAL A 1 173 ? 1.036 -1.119 1.229 1.00 74.19 173 VAL A CA 1
ATOM 1337 C C . VAL A 1 173 ? 1.032 -0.555 2.652 1.00 74.19 173 VAL A C 1
ATOM 1339 O O . VAL A 1 173 ? 0.448 -1.152 3.553 1.00 74.19 173 VAL A O 1
ATOM 1342 N N . GLY A 1 174 ? 1.650 0.609 2.873 1.00 69.12 174 GLY A N 1
ATOM 1343 C CA . GLY A 1 174 ? 1.625 1.283 4.171 1.00 69.12 174 GLY A CA 1
ATOM 1344 C C . GLY A 1 174 ? 0.214 1.680 4.615 1.00 69.12 174 GLY A C 1
ATOM 1345 O O . GLY A 1 174 ? -0.121 1.529 5.787 1.00 69.12 174 GLY A O 1
ATOM 1346 N N . ALA A 1 175 ? -0.623 2.148 3.689 1.00 68.44 175 ALA A N 1
ATOM 1347 C CA . ALA A 1 175 ? -2.017 2.484 3.962 1.00 68.44 175 ALA A CA 1
ATOM 1348 C C . ALA A 1 175 ? -2.840 1.243 4.328 1.00 68.44 175 ALA A C 1
ATOM 1350 O O . ALA A 1 175 ? -3.550 1.264 5.330 1.00 68.44 175 ALA A O 1
ATOM 1351 N N . ILE A 1 176 ? -2.686 0.148 3.577 1.00 71.38 176 ILE A N 1
ATOM 1352 C CA . ILE A 1 176 ? -3.367 -1.125 3.852 1.00 71.38 176 ILE A CA 1
ATOM 1353 C C . ILE A 1 176 ? -2.996 -1.644 5.244 1.00 71.38 176 ILE A C 1
ATOM 1355 O O . ILE A 1 176 ? -3.890 -1.946 6.026 1.00 71.38 176 ILE A O 1
ATOM 1359 N N . LYS A 1 177 ? -1.706 -1.650 5.604 1.00 68.44 177 LYS A N 1
ATOM 1360 C CA . LYS A 1 177 ? -1.250 -2.074 6.942 1.00 68.44 177 LYS A CA 1
ATOM 1361 C C . LYS A 1 177 ? -1.851 -1.242 8.076 1.00 68.44 177 LYS A C 1
ATOM 1363 O O . LYS A 1 177 ? -2.137 -1.758 9.151 1.00 68.44 177 LYS A O 1
ATOM 1368 N N . LYS A 1 178 ? -2.047 0.061 7.858 1.00 67.31 178 LYS A N 1
ATOM 1369 C CA . LYS A 1 178 ? -2.726 0.914 8.841 1.00 67.31 178 LYS A CA 1
A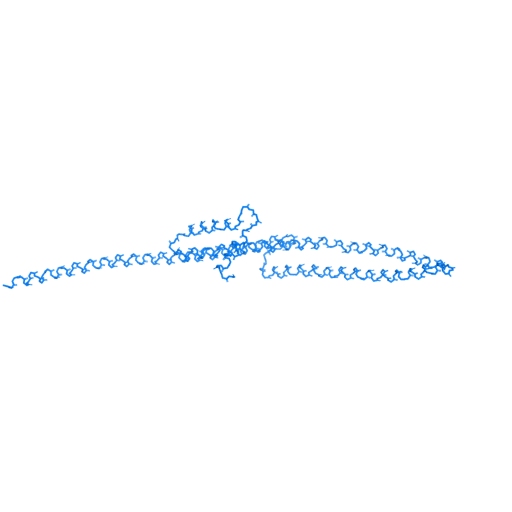TOM 1370 C C . LYS A 1 178 ? -4.209 0.583 8.946 1.00 67.31 178 LYS A C 1
ATOM 1372 O O . LYS A 1 178 ? -4.720 0.503 10.055 1.00 67.31 178 LYS A O 1
ATOM 1377 N N . VAL A 1 179 ? -4.891 0.391 7.817 1.00 70.25 179 VAL A N 1
ATOM 1378 C CA . VAL A 1 179 ? -6.303 -0.017 7.802 1.00 70.25 179 VAL A CA 1
ATOM 1379 C C . VAL A 1 179 ? -6.480 -1.341 8.533 1.00 70.25 179 VAL A C 1
ATOM 1381 O O . VAL A 1 179 ? -7.334 -1.429 9.407 1.00 70.25 179 VAL A O 1
ATOM 1384 N N . GLU A 1 180 ? -5.632 -2.322 8.239 1.00 64.88 180 GLU A N 1
ATOM 1385 C CA . GLU A 1 180 ? -5.582 -3.613 8.924 1.00 64.88 180 GLU A CA 1
ATOM 1386 C C . GLU A 1 180 ? -5.429 -3.437 10.440 1.00 64.88 180 GLU A C 1
ATOM 1388 O O . GLU A 1 180 ? -6.240 -3.964 11.196 1.00 64.88 180 GLU A O 1
ATOM 1393 N N . SER A 1 181 ? -4.473 -2.617 10.892 1.00 69.31 181 SER A N 1
ATOM 1394 C CA . SER A 1 181 ? -4.291 -2.328 12.320 1.00 69.31 181 SER A CA 1
ATOM 1395 C C . SER A 1 181 ? -5.530 -1.702 12.963 1.00 69.31 181 SER A C 1
ATOM 1397 O O . SER A 1 181 ? -5.862 -2.056 14.089 1.00 69.31 181 SER A O 1
ATOM 1399 N N . ILE A 1 182 ? -6.219 -0.778 12.287 1.00 71.62 182 ILE A N 1
ATOM 1400 C CA . ILE A 1 182 ? -7.406 -0.115 12.851 1.00 71.62 182 ILE A CA 1
ATOM 1401 C C . ILE A 1 182 ? -8.597 -1.075 12.890 1.00 71.62 182 ILE A C 1
ATOM 1403 O O . ILE A 1 182 ? -9.351 -1.072 13.859 1.00 71.62 182 ILE A O 1
ATOM 1407 N N . VAL A 1 183 ? -8.779 -1.890 11.848 1.00 72.25 183 VAL A N 1
ATOM 1408 C CA . VAL A 1 183 ? -9.832 -2.912 11.802 1.00 72.25 183 VAL A CA 1
ATOM 1409 C C . VAL A 1 183 ? -9.604 -3.945 12.901 1.00 72.25 183 VAL A C 1
ATOM 1411 O O . VAL A 1 183 ? -10.538 -4.251 13.640 1.00 72.25 183 VAL A O 1
ATOM 1414 N N . LEU A 1 184 ? -8.368 -4.424 13.052 1.00 72.25 184 LEU A N 1
ATOM 1415 C CA . LEU A 1 184 ? -7.987 -5.351 14.111 1.00 72.25 184 LEU A CA 1
ATOM 1416 C C . LEU A 1 184 ? -8.229 -4.735 15.494 1.00 72.25 184 LEU A C 1
ATOM 1418 O O . LEU A 1 184 ? -8.871 -5.356 16.334 1.00 72.25 184 LEU A O 1
ATOM 1422 N N . ASP A 1 185 ? -7.795 -3.494 15.715 1.00 74.56 185 ASP A N 1
ATOM 1423 C CA . ASP A 1 185 ? -8.014 -2.779 16.975 1.00 74.56 185 ASP A CA 1
ATOM 1424 C C . ASP A 1 185 ? -9.499 -2.621 17.306 1.00 74.56 185 ASP A C 1
ATOM 1426 O O . ASP A 1 185 ? -9.912 -2.854 18.444 1.00 74.56 185 ASP A O 1
ATOM 1430 N N . LEU A 1 186 ? -10.308 -2.237 16.317 1.00 76.50 186 LEU A N 1
ATOM 1431 C CA . LEU A 1 186 ? -11.748 -2.083 16.481 1.00 76.50 186 LEU A CA 1
ATOM 1432 C C . LEU A 1 186 ? -12.411 -3.421 16.812 1.00 76.50 186 LEU A C 1
ATOM 1434 O O . LEU A 1 186 ? -13.261 -3.478 17.701 1.00 76.50 186 LEU A O 1
ATOM 1438 N N . TYR A 1 187 ? -12.013 -4.487 16.118 1.00 68.75 187 TYR A N 1
ATOM 1439 C CA . TYR A 1 187 ? -12.540 -5.828 16.330 1.00 68.75 187 TYR A CA 1
ATOM 1440 C C . TYR A 1 187 ? -12.185 -6.358 17.719 1.00 68.75 187 TYR A C 1
ATOM 1442 O O . TYR A 1 187 ? -13.076 -6.761 18.461 1.00 68.75 187 TYR A O 1
ATOM 1450 N N . LEU A 1 188 ? -10.911 -6.278 18.115 1.00 73.75 188 LEU A N 1
ATOM 1451 C CA . LEU A 1 188 ? -10.449 -6.713 19.434 1.00 73.75 188 LEU A CA 1
ATOM 1452 C C . LEU A 1 188 ? -11.119 -5.905 20.550 1.00 73.75 188 LEU A C 1
ATOM 1454 O O . LEU A 1 188 ? -11.603 -6.485 21.518 1.00 73.75 188 LEU A O 1
ATOM 1458 N N . ALA A 1 189 ? -11.203 -4.578 20.415 1.00 78.69 189 ALA A N 1
ATOM 1459 C CA . ALA A 1 189 ? -11.871 -3.733 21.404 1.00 78.69 189 ALA A CA 1
ATOM 1460 C C . ALA A 1 189 ? -13.361 -4.080 21.544 1.00 78.69 189 ALA A C 1
ATOM 1462 O O . ALA A 1 189 ? -13.872 -4.170 22.659 1.00 78.69 189 ALA A O 1
ATOM 1463 N N . THR A 1 190 ? -14.047 -4.310 20.423 1.00 77.69 190 THR A N 1
ATOM 1464 C CA . THR A 1 190 ? -15.469 -4.678 20.397 1.00 77.69 190 THR A CA 1
ATOM 1465 C C . THR A 1 190 ? -15.686 -6.068 20.997 1.00 77.69 190 THR A C 1
ATOM 1467 O O . THR A 1 190 ? -16.530 -6.229 21.878 1.00 77.69 190 THR A O 1
ATOM 1470 N N . GLY A 1 191 ? -14.887 -7.057 20.588 1.00 74.38 191 GLY A N 1
ATOM 1471 C CA . GLY A 1 191 ? -14.969 -8.432 21.078 1.00 74.38 191 GLY A CA 1
ATOM 1472 C C . GLY A 1 191 ? -14.687 -8.545 22.576 1.00 74.38 191 GLY A C 1
ATOM 1473 O O . GLY A 1 191 ? -15.447 -9.184 23.299 1.00 74.38 191 GLY A O 1
ATOM 1474 N N . LEU A 1 192 ? -13.661 -7.848 23.077 1.00 78.56 192 LEU A N 1
ATOM 1475 C CA . LEU A 1 192 ? -13.352 -7.798 24.510 1.00 78.56 192 LEU A CA 1
ATOM 1476 C C . LEU A 1 192 ? -14.482 -7.159 25.330 1.00 78.56 192 LEU A C 1
ATOM 1478 O O . LEU A 1 192 ? -14.791 -7.648 26.417 1.00 78.56 192 LEU A O 1
ATOM 1482 N N . LYS A 1 193 ? -15.124 -6.101 24.814 1.00 78.75 193 LYS A N 1
ATOM 1483 C CA . LYS A 1 193 ? -16.276 -5.462 25.474 1.00 78.75 193 LYS A CA 1
ATOM 1484 C C . LYS A 1 193 ? -17.493 -6.372 25.514 1.00 78.75 193 LYS A C 1
ATOM 1486 O O . LYS A 1 193 ? -18.145 -6.451 26.551 1.00 78.75 193 LYS A O 1
ATOM 1491 N N . MET A 1 194 ? -17.782 -7.069 24.417 1.00 77.38 194 MET A N 1
ATOM 1492 C CA . MET A 1 194 ? -18.870 -8.047 24.366 1.00 77.38 194 MET A CA 1
ATOM 1493 C C . MET A 1 194 ? -18.627 -9.189 25.354 1.00 77.38 194 MET A C 1
ATOM 1495 O O . MET A 1 194 ? -19.497 -9.474 26.170 1.00 77.38 194 MET A O 1
ATOM 1499 N N . GLN A 1 195 ? -17.417 -9.754 25.378 1.00 76.94 195 GLN A N 1
ATOM 1500 C CA . GLN A 1 195 ? -17.054 -10.824 26.309 1.00 76.94 195 GLN A CA 1
ATOM 1501 C C . GLN A 1 195 ? -17.138 -10.373 27.780 1.00 76.94 195 GLN A C 1
ATOM 1503 O O . GLN A 1 195 ? -17.638 -11.110 28.629 1.00 76.94 195 GLN A O 1
ATOM 1508 N N . ALA A 1 196 ? -16.672 -9.162 28.101 1.00 78.88 196 ALA A N 1
ATOM 1509 C CA . ALA A 1 196 ? -16.751 -8.614 29.455 1.00 78.88 196 ALA A CA 1
ATOM 1510 C C . ALA A 1 196 ? -18.204 -8.364 29.901 1.00 78.88 196 ALA A C 1
ATOM 1512 O O . ALA A 1 196 ? -18.548 -8.655 31.047 1.00 78.88 196 ALA A O 1
ATOM 1513 N N . HIS A 1 197 ? -19.058 -7.879 28.994 1.00 75.56 197 HIS A N 1
ATOM 1514 C CA . HIS A 1 197 ? -20.479 -7.658 29.262 1.00 75.56 197 HIS A CA 1
ATOM 1515 C C . HIS A 1 197 ? -21.264 -8.976 29.388 1.00 75.56 197 HIS A C 1
ATOM 1517 O O . HIS A 1 197 ? -22.130 -9.094 30.248 1.00 75.56 197 HIS A O 1
ATOM 1523 N N . GLU A 1 198 ? -20.947 -10.001 28.591 1.00 76.88 198 GLU A N 1
ATOM 1524 C CA . GLU A 1 198 ? -21.554 -11.335 28.714 1.00 76.88 198 GLU A CA 1
ATOM 1525 C C . GLU A 1 198 ? -21.181 -12.031 30.030 1.00 76.88 198 GLU A C 1
ATOM 1527 O O . GLU A 1 198 ? -22.031 -12.655 30.666 1.00 76.88 198 GLU A O 1
ATOM 1532 N N . GLN A 1 199 ? -19.923 -11.908 30.467 1.00 78.81 199 GLN A N 1
ATOM 1533 C CA . GLN A 1 199 ? -19.455 -12.503 31.723 1.00 78.81 199 GLN A CA 1
ATOM 1534 C C . GLN A 1 199 ? -20.012 -11.791 32.960 1.00 78.81 199 GLN A C 1
ATOM 1536 O O . GLN A 1 199 ? -20.189 -12.424 34.003 1.00 78.81 199 GLN A O 1
ATOM 1541 N N . ALA A 1 200 ? -20.267 -10.484 32.870 1.00 79.94 200 ALA A N 1
ATOM 1542 C CA . ALA A 1 200 ? -20.746 -9.685 33.990 1.00 79.94 200 ALA A CA 1
ATOM 1543 C C . ALA A 1 200 ? -21.675 -8.541 33.522 1.00 79.94 200 ALA A C 1
ATOM 1545 O O . ALA A 1 200 ? -21.251 -7.385 33.484 1.00 79.94 200 ALA A O 1
ATOM 1546 N N . PRO A 1 201 ? -22.954 -8.837 33.220 1.00 74.75 201 PRO A N 1
ATOM 1547 C CA . PRO A 1 201 ? -23.898 -7.863 32.657 1.00 74.75 201 PRO A CA 1
ATOM 1548 C C . PRO A 1 201 ? -24.328 -6.765 33.641 1.00 74.75 201 PRO A C 1
ATOM 1550 O O . PRO A 1 201 ? -24.866 -5.746 33.224 1.00 74.75 201 PRO A O 1
ATOM 1553 N N . ASP A 1 202 ? -24.091 -6.960 34.941 1.00 75.31 202 ASP A N 1
ATOM 1554 C CA . ASP A 1 202 ? -24.399 -5.974 35.985 1.00 75.31 202 ASP A CA 1
ATOM 1555 C C . ASP A 1 202 ? -23.204 -5.048 36.308 1.00 75.31 202 ASP A C 1
ATOM 1557 O O . ASP A 1 202 ? -23.312 -4.192 37.190 1.00 75.31 202 ASP A O 1
ATOM 1561 N N . LYS A 1 203 ? -22.044 -5.220 35.647 1.00 78.12 203 LYS A N 1
ATOM 1562 C CA . LYS A 1 203 ? -20.892 -4.320 35.823 1.00 78.12 203 LYS A CA 1
ATOM 1563 C C . LYS A 1 203 ? -21.149 -2.973 35.160 1.00 78.12 203 LYS A C 1
ATOM 1565 O O . LYS A 1 203 ? -21.746 -2.883 34.091 1.00 78.12 203 LYS A O 1
ATOM 1570 N N . ASP A 1 204 ? -20.609 -1.930 35.779 1.00 80.12 204 ASP A N 1
ATOM 1571 C CA . ASP A 1 204 ? -20.654 -0.588 35.218 1.00 80.12 204 ASP A CA 1
ATOM 1572 C C . ASP A 1 204 ? -19.819 -0.477 33.929 1.00 80.12 204 ASP A C 1
ATOM 1574 O O . ASP A 1 204 ? -18.748 -1.081 33.792 1.00 80.12 204 ASP A O 1
ATOM 1578 N N . LEU A 1 205 ? -20.299 0.336 32.988 1.00 74.75 205 LEU A N 1
ATOM 1579 C CA . LEU A 1 205 ? -19.692 0.506 31.669 1.00 74.75 205 LEU A CA 1
ATOM 1580 C C . LEU A 1 205 ? -18.272 1.080 31.732 1.00 74.75 205 LEU A C 1
ATOM 1582 O O . LEU A 1 205 ? -17.425 0.685 30.930 1.00 74.75 205 LEU A O 1
ATOM 1586 N N . GLU A 1 206 ? -17.975 1.954 32.698 1.00 79.75 206 GLU A N 1
ATOM 1587 C CA . GLU A 1 206 ? -16.617 2.489 32.874 1.00 79.75 206 GLU A CA 1
ATOM 1588 C C . GLU A 1 206 ? -15.626 1.400 33.307 1.00 79.75 206 GLU A C 1
ATOM 1590 O O . GLU A 1 206 ? -14.460 1.405 32.904 1.00 79.75 206 GLU A O 1
ATOM 1595 N N . GLN A 1 207 ? -16.087 0.417 34.085 1.00 79.38 207 GLN A N 1
ATOM 1596 C CA . GLN A 1 207 ? -15.260 -0.715 34.505 1.00 79.38 207 GLN A CA 1
ATOM 1597 C C . GLN A 1 207 ? -14.970 -1.652 33.330 1.00 79.38 207 GLN A C 1
ATOM 1599 O O . GLN A 1 207 ? -13.832 -2.090 33.160 1.00 79.38 207 GLN A O 1
ATOM 1604 N N . VAL A 1 208 ? -15.974 -1.904 32.484 1.00 78.25 208 VAL A N 1
ATOM 1605 C CA . VAL A 1 208 ? -15.825 -2.694 31.252 1.00 78.25 208 VAL A CA 1
ATOM 1606 C C . VAL A 1 208 ? -14.839 -2.027 30.284 1.00 78.25 208 VAL A C 1
ATOM 1608 O O . VAL A 1 208 ? -13.973 -2.696 29.711 1.00 78.25 208 VAL A O 1
ATOM 1611 N N . GLU A 1 209 ? -14.905 -0.703 30.133 1.00 76.38 209 GLU A N 1
ATOM 1612 C CA . GLU A 1 209 ? -13.953 0.068 29.325 1.00 76.38 209 GLU A CA 1
ATOM 1613 C C . GLU A 1 209 ? -12.525 0.005 29.890 1.00 76.38 209 GLU A C 1
ATOM 1615 O O . GLU A 1 209 ? -11.572 -0.232 29.139 1.00 76.38 209 GLU A O 1
ATOM 1620 N N . ALA A 1 210 ? -12.362 0.155 31.207 1.00 80.81 210 ALA A N 1
ATOM 1621 C CA . ALA A 1 210 ? -11.060 0.089 31.863 1.00 80.81 210 ALA A CA 1
ATOM 1622 C C . ALA A 1 210 ? -10.412 -1.304 31.748 1.00 80.81 210 ALA A C 1
ATOM 1624 O O . ALA A 1 210 ? -9.214 -1.404 31.467 1.00 80.81 210 ALA A O 1
ATOM 1625 N N . GLU A 1 211 ? -11.187 -2.378 31.927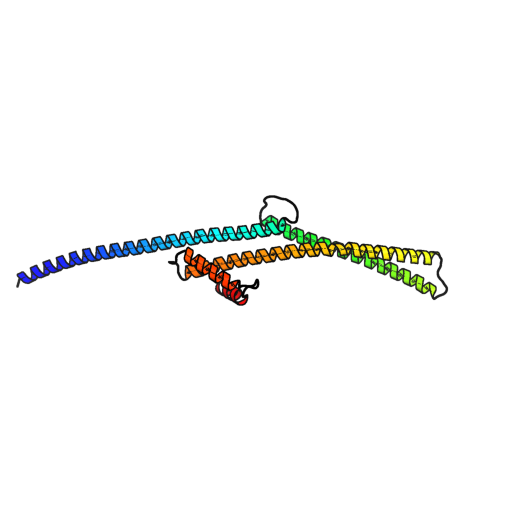 1.00 79.75 211 GLU A N 1
ATOM 1626 C CA . GLU A 1 211 ? -10.723 -3.760 31.743 1.00 79.75 211 GLU A CA 1
ATOM 1627 C C . GLU A 1 211 ? -10.333 -4.033 30.283 1.00 79.75 211 GLU A C 1
ATOM 1629 O O . GLU A 1 211 ? -9.275 -4.613 30.024 1.00 79.75 211 GLU A O 1
ATOM 1634 N N . THR A 1 212 ? -11.133 -3.549 29.327 1.00 78.88 212 THR A N 1
ATOM 1635 C CA . THR A 1 212 ? -10.845 -3.677 27.890 1.00 78.88 212 THR A CA 1
ATOM 1636 C C . THR A 1 212 ? -9.548 -2.966 27.513 1.00 78.88 212 THR A C 1
ATOM 1638 O O . THR A 1 212 ? -8.705 -3.540 26.827 1.00 78.88 212 THR A O 1
ATOM 1641 N N . SER A 1 213 ? -9.357 -1.729 27.980 1.00 78.25 213 SER A N 1
ATOM 1642 C CA . SER A 1 213 ? -8.162 -0.931 27.682 1.00 78.25 213 SER A CA 1
ATOM 1643 C C . SER A 1 213 ? -6.884 -1.583 28.224 1.00 78.25 213 SER A C 1
ATOM 1645 O O . SER A 1 213 ? -5.870 -1.646 27.526 1.00 78.25 213 SER A O 1
ATOM 1647 N N . ARG A 1 214 ? -6.943 -2.161 29.433 1.00 80.81 214 ARG A N 1
ATOM 1648 C CA . ARG A 1 214 ? -5.823 -2.921 30.018 1.00 80.81 214 ARG A CA 1
ATOM 1649 C C . ARG A 1 214 ? -5.483 -4.161 29.197 1.00 80.81 214 ARG A C 1
ATOM 1651 O O . ARG A 1 214 ? -4.332 -4.303 28.795 1.00 80.81 214 ARG A O 1
ATOM 1658 N N . LYS A 1 215 ? -6.477 -5.000 28.880 1.00 77.94 215 LYS A N 1
ATOM 1659 C CA . LYS A 1 215 ? -6.275 -6.200 28.050 1.00 77.94 215 LYS A CA 1
ATOM 1660 C C . LYS A 1 215 ? -5.745 -5.851 26.657 1.00 77.94 215 LYS A C 1
ATOM 1662 O O . LYS A 1 215 ? -4.848 -6.521 26.159 1.00 77.94 215 LYS A O 1
ATOM 1667 N N . MET A 1 216 ? -6.237 -4.774 26.044 1.00 75.69 216 MET A N 1
ATOM 1668 C CA . MET A 1 216 ? -5.733 -4.306 24.748 1.00 75.69 216 MET A CA 1
ATOM 1669 C C . MET A 1 216 ? -4.262 -3.862 24.833 1.00 75.69 216 MET A C 1
ATOM 1671 O O . MET A 1 216 ? -3.477 -4.167 23.939 1.00 75.69 216 MET A O 1
ATOM 1675 N N . SER A 1 217 ? -3.869 -3.180 25.914 1.00 75.69 217 SER A N 1
ATOM 1676 C CA . SER A 1 217 ? -2.477 -2.777 26.165 1.00 75.69 217 SER A CA 1
ATOM 1677 C C . SER A 1 217 ? -1.549 -3.986 26.360 1.00 75.69 217 SER A C 1
ATOM 1679 O O . SER A 1 217 ? -0.444 -4.019 25.819 1.00 75.69 217 SER A O 1
ATOM 1681 N N . GLU A 1 218 ? -2.011 -5.013 27.077 1.00 76.31 218 GLU A N 1
ATOM 1682 C CA . GLU A 1 218 ? -1.280 -6.273 27.278 1.00 76.31 218 GLU A CA 1
ATOM 1683 C C . GLU A 1 218 ? -1.086 -7.049 25.968 1.00 76.31 218 GLU A C 1
ATOM 1685 O O . GLU A 1 218 ? 0.006 -7.554 25.709 1.00 76.31 218 GLU A O 1
ATOM 1690 N N . LEU A 1 219 ? -2.113 -7.088 25.112 1.00 71.25 219 LEU A N 1
ATOM 1691 C CA . LEU A 1 219 ? -2.049 -7.721 23.791 1.00 71.25 219 LEU A CA 1
ATOM 1692 C C . LEU A 1 219 ? -1.103 -6.978 22.833 1.00 71.25 219 LEU A C 1
ATOM 1694 O O . LEU A 1 219 ? -0.412 -7.611 22.031 1.00 71.25 219 LEU A O 1
ATOM 1698 N N . LYS A 1 220 ? -1.039 -5.643 22.928 1.00 66.12 220 LYS A N 1
ATOM 1699 C CA . LYS A 1 220 ? -0.191 -4.798 22.071 1.00 66.12 220 LYS A CA 1
ATOM 1700 C C . LYS A 1 220 ? 1.286 -4.779 22.470 1.00 66.12 220 LYS A C 1
ATOM 1702 O O . LYS A 1 220 ? 2.123 -4.607 21.589 1.00 66.12 220 LYS A O 1
ATOM 1707 N N . GLY A 1 221 ? 1.611 -4.999 23.745 1.00 56.25 221 GLY A N 1
ATOM 1708 C CA . GLY A 1 221 ? 2.990 -5.057 24.243 1.00 56.25 221 GLY A CA 1
ATOM 1709 C C . GLY A 1 221 ? 3.768 -3.720 24.173 1.00 56.25 221 GLY A C 1
ATOM 1710 O O . GLY A 1 221 ? 3.327 -2.755 23.551 1.00 56.25 221 GLY A O 1
ATOM 1711 N N . PRO A 1 222 ? 4.943 -3.618 24.832 1.00 47.91 222 PRO A N 1
ATOM 1712 C CA . PRO A 1 222 ? 5.739 -2.381 24.913 1.00 47.91 222 PRO A CA 1
ATOM 1713 C C . PRO A 1 222 ? 6.585 -2.062 23.664 1.00 47.91 222 PRO A C 1
ATOM 1715 O O . PRO A 1 222 ? 7.204 -1.002 23.591 1.00 47.91 222 PRO A O 1
ATOM 1718 N N . GLN A 1 223 ? 6.634 -2.951 22.674 1.00 43.88 223 GLN A N 1
ATOM 1719 C CA . GLN A 1 223 ? 7.241 -2.703 21.365 1.00 43.88 223 GLN A CA 1
ATOM 1720 C C . GLN A 1 223 ? 6.224 -3.096 20.301 1.00 43.88 223 GLN A C 1
ATOM 1722 O O . GLN A 1 223 ? 5.435 -3.996 20.544 1.00 43.88 223 GLN A O 1
ATOM 1727 N N . ALA A 1 224 ? 6.238 -2.414 19.154 1.00 44.34 224 ALA A N 1
ATOM 1728 C CA . ALA A 1 224 ? 5.312 -2.548 18.023 1.00 44.34 224 ALA A CA 1
ATOM 1729 C C . ALA A 1 224 ? 5.352 -3.926 17.314 1.00 44.34 224 ALA A C 1
ATOM 1731 O O . ALA A 1 224 ? 5.535 -4.023 16.103 1.00 44.34 224 ALA A O 1
ATOM 1732 N N . GLY A 1 225 ? 5.193 -4.986 18.093 1.00 48.28 225 GLY A N 1
ATOM 1733 C CA . GLY A 1 225 ? 4.987 -6.373 17.738 1.00 48.28 225 GLY A CA 1
ATOM 1734 C C . GLY A 1 225 ? 4.062 -6.910 18.818 1.00 48.28 225 GLY A C 1
ATOM 1735 O O . GLY A 1 225 ? 4.521 -7.292 19.894 1.00 48.28 225 GLY A O 1
ATOM 1736 N N . ALA A 1 226 ? 2.757 -6.838 18.548 1.00 53.16 226 ALA A N 1
ATOM 1737 C CA . ALA A 1 226 ? 1.737 -7.435 19.397 1.00 53.16 226 ALA A CA 1
ATOM 1738 C C . ALA A 1 226 ? 2.133 -8.880 19.726 1.00 53.16 226 ALA A C 1
ATOM 1740 O O . ALA A 1 226 ? 2.780 -9.545 18.911 1.00 53.16 226 ALA A O 1
ATOM 1741 N N . ASN A 1 227 ? 1.756 -9.377 20.905 1.00 61.62 227 ASN A N 1
ATOM 1742 C CA . ASN A 1 227 ? 1.931 -10.791 21.215 1.00 61.62 227 ASN A CA 1
ATOM 1743 C C . ASN A 1 227 ? 0.993 -11.583 20.294 1.00 61.62 227 ASN A C 1
ATOM 1745 O O . ASN A 1 227 ? -0.166 -11.802 20.631 1.00 61.62 227 ASN A O 1
ATOM 1749 N N . GLN A 1 228 ? 1.476 -11.922 19.097 1.00 59.44 228 GLN A N 1
ATOM 1750 C CA . GLN A 1 228 ? 0.664 -12.423 17.990 1.00 59.44 228 GLN A CA 1
ATOM 1751 C C . GLN A 1 228 ? -0.084 -13.698 18.381 1.00 59.44 228 GLN A C 1
ATOM 1753 O O . GLN A 1 228 ? -1.261 -13.817 18.081 1.00 59.44 228 GLN A O 1
ATOM 1758 N N . ALA A 1 229 ? 0.535 -14.550 19.204 1.00 60.47 229 ALA A N 1
ATOM 1759 C CA . ALA A 1 229 ? -0.124 -15.706 19.805 1.00 60.47 229 ALA A CA 1
ATOM 1760 C C . ALA A 1 229 ? -1.341 -15.327 20.672 1.00 60.47 229 ALA A C 1
ATOM 1762 O O . ALA A 1 229 ? -2.375 -15.974 20.601 1.00 60.47 229 ALA A O 1
ATOM 1763 N N . GLY A 1 230 ? -1.249 -14.251 21.460 1.00 64.12 230 GLY A N 1
ATOM 1764 C CA . GLY A 1 230 ? -2.363 -13.770 22.281 1.00 64.12 230 GLY A CA 1
ATOM 1765 C C . GLY A 1 230 ? -3.471 -13.096 21.471 1.00 64.12 230 GLY A C 1
ATOM 1766 O O . GLY A 1 230 ? -4.632 -13.160 21.863 1.00 64.12 230 GLY A O 1
ATOM 1767 N N . VAL A 1 231 ? -3.130 -12.462 20.344 1.00 62.53 231 VAL A N 1
ATOM 1768 C CA . VAL A 1 231 ? -4.121 -11.938 19.392 1.00 62.53 231 VAL A CA 1
ATOM 1769 C C . VAL A 1 231 ? -4.838 -13.097 18.707 1.00 62.53 231 VAL A C 1
ATOM 1771 O O . VAL A 1 231 ? -6.063 -13.124 18.724 1.00 62.53 231 VAL A O 1
ATOM 1774 N N . ASP A 1 232 ? -4.097 -14.075 18.187 1.00 66.50 232 ASP A N 1
ATOM 1775 C CA . ASP A 1 232 ? -4.640 -15.247 17.495 1.00 66.50 232 ASP A CA 1
ATOM 1776 C C . ASP A 1 232 ? -5.545 -16.083 18.419 1.00 66.50 232 ASP A C 1
ATOM 1778 O O . ASP A 1 232 ? -6.656 -16.440 18.031 1.00 66.50 232 ASP A O 1
ATOM 1782 N N . ASP A 1 233 ? -5.145 -16.301 19.677 1.00 71.12 233 ASP A N 1
ATOM 1783 C CA . ASP A 1 233 ? -5.972 -16.978 20.687 1.00 71.12 233 ASP A CA 1
ATOM 1784 C C . ASP A 1 233 ? -7.276 -16.218 20.979 1.00 71.12 233 ASP A C 1
ATOM 1786 O O . ASP A 1 233 ? -8.327 -16.826 21.207 1.00 71.12 233 ASP A O 1
ATOM 1790 N N . LEU A 1 234 ? -7.232 -14.881 20.980 1.00 66.38 234 LEU A N 1
ATOM 1791 C CA . LEU A 1 234 ? -8.422 -14.062 21.201 1.00 66.38 234 LEU A CA 1
ATOM 1792 C C . LEU A 1 234 ? -9.352 -14.086 19.984 1.00 66.38 234 LEU A C 1
ATOM 1794 O O . LEU A 1 234 ? -10.569 -14.149 20.143 1.00 66.38 234 LEU A O 1
ATOM 1798 N N . LEU A 1 235 ? -8.792 -14.064 18.773 1.00 67.06 235 LEU A N 1
ATOM 1799 C CA . LEU A 1 235 ? -9.553 -14.213 17.533 1.00 67.06 235 LEU A CA 1
ATOM 1800 C C . LEU A 1 235 ? -10.240 -15.587 17.477 1.00 67.06 235 LEU A C 1
ATOM 1802 O O . LEU A 1 235 ? -11.425 -15.647 17.148 1.00 67.06 235 LEU A O 1
ATOM 1806 N N . ALA A 1 236 ? -9.555 -16.646 17.920 1.00 70.69 236 ALA A N 1
ATOM 1807 C CA . ALA A 1 236 ? -10.121 -17.988 18.044 1.00 70.69 236 ALA A CA 1
ATOM 1808 C C . ALA A 1 236 ? -11.278 -18.057 19.049 1.00 70.69 236 ALA A C 1
ATOM 1810 O O . ALA A 1 236 ? -12.323 -18.650 18.776 1.00 70.69 236 ALA A O 1
ATOM 1811 N N . GLN A 1 237 ? -11.142 -17.395 20.201 1.00 64.12 237 GLN A N 1
ATOM 1812 C CA . GLN A 1 237 ? -12.225 -17.290 21.187 1.00 64.12 237 GLN A CA 1
ATOM 1813 C C . GLN A 1 237 ? -13.425 -16.481 20.679 1.00 64.12 237 GLN A C 1
ATOM 1815 O O . GLN A 1 237 ? -14.551 -16.729 21.109 1.00 64.12 237 GLN A O 1
ATOM 1820 N N . LEU A 1 238 ? -13.199 -15.540 19.760 1.00 60.53 238 LEU A N 1
ATOM 1821 C CA . LEU A 1 238 ? -14.240 -14.755 19.092 1.00 60.53 238 LEU A CA 1
ATOM 1822 C C . LEU A 1 238 ? -14.839 -15.470 17.863 1.00 60.53 238 LEU A C 1
ATOM 1824 O O . LEU A 1 238 ? -15.704 -14.898 17.201 1.00 60.53 238 LEU A O 1
ATOM 1828 N N . GLY A 1 239 ? -14.431 -16.715 17.582 1.00 53.75 239 GLY A N 1
ATOM 1829 C CA . GLY A 1 239 ? -15.042 -17.579 16.568 1.00 53.75 239 GLY A CA 1
ATOM 1830 C C . GLY A 1 239 ? -14.402 -17.538 15.176 1.00 53.75 239 GLY A C 1
ATOM 1831 O O . GLY A 1 239 ? -15.109 -17.807 14.204 1.00 53.75 239 GLY A O 1
ATOM 1832 N N . MET A 1 240 ? -13.107 -17.207 15.071 1.00 46.28 240 MET A N 1
ATOM 1833 C CA . MET A 1 240 ? -12.320 -17.309 13.828 1.00 46.28 240 MET A CA 1
ATOM 1834 C C . MET A 1 240 ? -11.299 -18.444 13.843 1.00 46.28 240 MET A C 1
ATOM 1836 O O . MET A 1 240 ? -10.674 -18.670 14.897 1.00 46.28 240 MET A O 1
#

Solvent-accessible surface area (backbone atoms only — not comparable to full-atom values): 13114 Å² total; per-residue (Å²): 128,70,70,64,56,57,52,50,51,59,46,53,52,51,50,52,52,49,51,53,50,54,51,49,53,51,48,50,54,50,49,52,51,50,48,53,50,51,50,51,46,55,49,48,51,53,50,48,54,50,51,52,52,52,49,54,51,48,46,54,50,48,44,53,48,51,55,49,57,63,44,61,82,60,77,90,78,84,87,80,61,73,72,59,51,56,50,51,55,48,48,52,50,49,52,50,49,49,54,50,49,53,44,48,52,54,44,50,55,51,50,53,54,46,50,57,45,49,54,54,45,48,55,52,56,53,35,48,78,74,81,50,68,55,72,66,57,55,50,51,45,49,52,46,53,54,50,48,54,54,49,52,53,50,42,55,57,53,56,55,53,50,58,61,49,51,52,52,51,52,50,52,54,53,40,51,55,49,42,51,52,49,52,51,50,46,49,52,55,50,50,45,40,52,53,49,41,72,76,41,66,87,60,56,68,70,57,46,51,52,52,36,54,51,53,51,50,63,38,37,48,99,50,105,58,46,43,58,68,60,49,53,53,48,42,42,75,75,74,96

Sequence (240 aa):
MSGDQDILGGVVERVAASIAADLKDSIVTAVERQINHSLTRSLLENEFHKRLSQEMRGGLQAIYKEINAAKRVSDTARGENPEKLFNEAADQLDEILRATEDATGKIMDIVEKQQDMQERAGKVLHGLKNGGVTKDQLQSLREMSDALNADLMEIMTTLSFQDLTGQRIKRIVGAIKKVESIVLDLYLATGLKMQAHEQAPDKDLEQVEAETSRKMSELKGPQAGANQAGVDDLLAQLGM

Secondary structure (DSSP, 8-state):
-HHHHHHHHHHHHHHHHHHHHHHHHHHHHHHHHHHHHHHHHHHHHHHHHHHHHHHHHHHHHHHHHHHHHHHTTS-------HHHHHHHHHHHHHHHHHHHHHHHHHHHHHHHHHHHHHHHHHHHHHHHHTT---HHHHHHHHHHHHHHHHHHHHHHHHHTHHHHHHHHHHHHHHHHHHHHHHHHHHHHHHHHHHHHHHH-TTS-HHHHHHHHHHHHHHHH-SSSS--HHHHHHHHHHTT-

pLDDT: mean 75.85, std 13.62, range [39.09, 96.25]